Protein AF-A0A962JH20-F1 (afdb_monomer_lite)

pLDDT: mean 91.36, std 6.78, range [56.53, 97.88]

Structure (mmCIF, N/CA/C/O backbone):
data_AF-A0A962JH20-F1
#
_entry.id   AF-A0A962JH20-F1
#
loop_
_atom_site.group_PDB
_atom_site.id
_atom_site.type_symbol
_atom_site.label_atom_id
_atom_site.label_alt_id
_atom_site.label_comp_id
_atom_site.label_asym_id
_atom_site.label_entity_id
_atom_site.label_seq_id
_atom_site.pdbx_PDB_ins_code
_atom_site.Cartn_x
_atom_site.Cartn_y
_atom_site.Cartn_z
_atom_site.occupancy
_atom_site.B_iso_or_equiv
_atom_site.auth_seq_id
_atom_site.auth_comp_id
_atom_site.auth_asym_id
_atom_site.auth_atom_id
_atom_site.pdbx_PDB_model_num
ATOM 1 N N . MET A 1 1 ? 8.002 5.906 -30.364 1.00 56.53 1 MET A N 1
ATOM 2 C CA . MET A 1 1 ? 6.717 5.422 -29.800 1.00 56.53 1 MET A CA 1
ATOM 3 C C . MET A 1 1 ? 6.779 5.133 -28.296 1.00 56.53 1 MET A C 1
ATOM 5 O O . MET A 1 1 ? 5.881 5.582 -27.598 1.00 56.53 1 MET A O 1
ATOM 9 N N . ALA A 1 2 ? 7.837 4.500 -27.762 1.00 72.44 2 ALA A N 1
ATOM 10 C CA . ALA A 1 2 ? 7.956 4.206 -26.320 1.00 72.44 2 ALA A CA 1
ATOM 11 C C . ALA A 1 2 ? 7.844 5.439 -25.388 1.00 72.44 2 ALA A C 1
ATOM 13 O O . ALA A 1 2 ? 7.224 5.358 -24.330 1.00 72.44 2 ALA A O 1
ATOM 14 N N . ASN A 1 3 ? 8.374 6.599 -25.794 1.00 85.94 3 ASN A N 1
ATOM 15 C CA . ASN A 1 3 ? 8.317 7.821 -24.978 1.00 85.94 3 ASN A CA 1
ATOM 16 C C . ASN A 1 3 ? 6.907 8.419 -24.882 1.00 85.94 3 ASN A C 1
ATOM 18 O O . ASN A 1 3 ? 6.528 8.896 -23.819 1.00 85.94 3 ASN A O 1
ATOM 22 N N . LEU A 1 4 ? 6.111 8.348 -25.956 1.00 89.88 4 LEU A N 1
ATOM 23 C CA . LEU A 1 4 ? 4.739 8.863 -25.951 1.00 89.88 4 LEU A CA 1
ATOM 24 C C . LEU A 1 4 ? 3.848 8.036 -25.019 1.00 89.88 4 LEU A C 1
ATOM 26 O O . LEU A 1 4 ? 3.120 8.602 -24.213 1.00 89.88 4 LEU A O 1
ATOM 30 N N . ILE A 1 5 ? 3.967 6.705 -25.070 1.00 89.94 5 ILE A N 1
ATOM 31 C CA . ILE A 1 5 ? 3.234 5.801 -24.171 1.00 89.94 5 ILE A CA 1
ATOM 32 C C . ILE A 1 5 ? 3.594 6.096 -22.710 1.00 89.94 5 ILE A C 1
ATOM 34 O O . ILE A 1 5 ? 2.706 6.219 -21.875 1.00 89.94 5 ILE A O 1
ATOM 38 N N . ARG A 1 6 ? 4.883 6.284 -22.394 1.00 90.31 6 ARG A N 1
ATOM 39 C CA . ARG A 1 6 ? 5.321 6.642 -21.033 1.00 90.31 6 ARG A CA 1
ATOM 40 C C . ARG A 1 6 ? 4.766 7.988 -20.571 1.00 90.31 6 ARG A C 1
ATOM 42 O O . ARG A 1 6 ? 4.311 8.087 -19.438 1.00 90.31 6 ARG A O 1
ATOM 49 N N . LEU A 1 7 ? 4.768 9.005 -21.433 1.00 93.81 7 LEU A N 1
ATOM 50 C CA . LEU A 1 7 ? 4.190 10.313 -21.109 1.00 93.81 7 LEU A CA 1
ATOM 51 C C . LEU A 1 7 ? 2.681 10.221 -20.860 1.00 93.81 7 LEU A C 1
ATOM 53 O O . LEU A 1 7 ? 2.195 10.798 -19.892 1.00 93.81 7 LEU A O 1
ATOM 57 N N . LEU A 1 8 ? 1.958 9.446 -21.673 1.00 94.75 8 LEU A N 1
ATOM 58 C CA . LEU A 1 8 ? 0.534 9.181 -21.463 1.00 94.75 8 LEU A CA 1
ATOM 59 C C . LEU A 1 8 ? 0.287 8.454 -20.136 1.00 94.75 8 LEU A C 1
ATOM 61 O O . LEU A 1 8 ? -0.583 8.862 -19.374 1.00 94.75 8 LEU A O 1
ATOM 65 N N . LEU A 1 9 ? 1.079 7.427 -19.814 1.00 94.38 9 LEU A N 1
ATOM 66 C CA . LEU A 1 9 ? 0.983 6.709 -18.539 1.00 94.38 9 LEU A CA 1
ATOM 67 C C . LEU A 1 9 ? 1.245 7.622 -17.336 1.00 94.38 9 LEU A C 1
ATOM 69 O O . LEU A 1 9 ? 0.545 7.514 -16.332 1.00 94.38 9 LEU A O 1
ATOM 73 N N . ILE A 1 10 ? 2.224 8.524 -17.432 1.00 96.50 10 ILE A N 1
ATOM 74 C CA . ILE A 1 10 ? 2.502 9.527 -16.396 1.00 96.50 10 ILE A CA 1
ATOM 75 C C . ILE A 1 10 ? 1.318 10.490 -16.265 1.00 96.50 10 ILE A C 1
ATOM 77 O O . ILE A 1 10 ? 0.853 10.731 -15.153 1.00 96.50 10 ILE A O 1
ATOM 81 N N . ALA A 1 11 ? 0.796 11.007 -17.380 1.00 96.81 11 ALA A N 1
ATOM 82 C CA . ALA A 1 11 ? -0.347 11.917 -17.374 1.00 96.81 11 ALA A CA 1
ATOM 83 C C . ALA A 1 11 ? -1.594 11.268 -16.751 1.00 96.81 11 ALA A C 1
ATOM 85 O O . ALA A 1 11 ? -2.257 11.889 -15.924 1.00 96.81 11 ALA A O 1
ATOM 86 N N . ILE A 1 12 ? -1.870 10.000 -17.077 1.00 96.38 12 ILE A N 1
ATOM 87 C CA . ILE A 1 12 ? -2.960 9.222 -16.470 1.00 96.38 12 ILE A CA 1
ATOM 88 C C . ILE A 1 12 ? -2.751 9.089 -14.959 1.00 96.38 12 ILE A C 1
ATOM 90 O O . ILE A 1 12 ? -3.673 9.365 -14.192 1.00 96.38 12 ILE A O 1
ATOM 94 N N . ALA A 1 13 ? -1.546 8.712 -14.517 1.00 97.38 13 ALA A N 1
ATOM 95 C CA . ALA A 1 13 ? -1.241 8.572 -13.096 1.00 97.38 13 ALA A CA 1
ATOM 96 C C . ALA A 1 13 ? -1.479 9.889 -12.337 1.00 97.38 13 ALA A C 1
ATOM 98 O O . ALA A 1 13 ? -2.165 9.898 -11.318 1.00 97.38 13 ALA A O 1
ATOM 99 N N . TRP A 1 14 ? -1.001 11.018 -12.862 1.00 97.88 14 TRP A N 1
ATOM 100 C CA . TRP A 1 14 ? -1.229 12.327 -12.243 1.00 97.88 14 TRP A CA 1
ATOM 101 C C . TRP A 1 14 ? -2.687 12.793 -12.313 1.00 97.88 14 TRP A C 1
ATOM 103 O O . TRP A 1 14 ? -3.158 13.428 -11.371 1.00 97.88 14 TRP A O 1
ATOM 113 N N . GLY A 1 15 ? -3.432 12.418 -13.355 1.00 97.06 15 GLY A N 1
ATOM 114 C CA . GLY A 1 15 ? -4.883 12.598 -13.403 1.00 97.06 15 GLY A CA 1
ATOM 115 C C . GLY A 1 15 ? -5.584 11.868 -12.255 1.00 97.06 15 GLY A C 1
ATOM 116 O O . GLY A 1 15 ? -6.396 12.461 -11.548 1.00 97.06 15 GLY A O 1
ATOM 117 N N . ILE A 1 16 ? -5.210 10.612 -11.987 1.00 97.25 16 ILE A N 1
ATOM 118 C CA . ILE A 1 16 ? -5.714 9.854 -10.829 1.00 97.25 16 ILE A CA 1
ATOM 119 C C . ILE A 1 16 ? -5.367 10.575 -9.521 1.00 97.25 16 ILE A C 1
ATOM 121 O O . ILE A 1 16 ? -6.245 10.772 -8.679 1.00 97.25 16 ILE A O 1
ATOM 125 N N . VAL A 1 17 ? -4.114 11.009 -9.349 1.00 97.50 17 VAL A N 1
ATOM 126 C CA . VAL A 1 17 ? -3.687 11.758 -8.155 1.00 97.50 17 VAL A CA 1
ATOM 127 C C . VAL A 1 17 ? -4.565 12.991 -7.948 1.00 97.50 17 VAL A C 1
ATOM 129 O O . VAL A 1 17 ? -5.111 13.178 -6.862 1.00 97.50 17 VAL A O 1
ATOM 132 N N . TRP A 1 18 ? -4.758 13.797 -8.992 1.00 96.94 18 TRP A N 1
ATOM 133 C CA . TRP A 1 18 ? -5.559 15.017 -8.937 1.00 96.94 18 TRP A CA 1
ATOM 134 C C . TRP A 1 18 ? -7.013 14.758 -8.521 1.00 96.94 18 TRP A C 1
ATOM 136 O O . TRP A 1 18 ? -7.556 15.444 -7.652 1.00 96.94 18 TRP A O 1
ATOM 146 N N . LEU A 1 19 ? -7.640 13.731 -9.098 1.00 96.38 19 LEU A N 1
ATOM 147 C CA . LEU A 1 19 ? -9.044 13.408 -8.842 1.00 96.38 19 LEU A CA 1
ATOM 148 C C . LEU A 1 19 ? -9.264 12.866 -7.420 1.00 96.38 19 LEU A C 1
ATOM 150 O O . LEU A 1 19 ? -10.222 13.265 -6.743 1.00 96.38 19 LEU A O 1
ATOM 154 N N . TYR A 1 20 ? -8.372 11.984 -6.956 1.00 97.62 20 TYR A N 1
ATOM 155 C CA . TYR A 1 20 ? -8.585 11.170 -5.757 1.00 97.62 20 TYR A CA 1
ATOM 156 C C . TYR A 1 20 ? -7.834 11.643 -4.507 1.00 97.62 20 TYR A C 1
ATOM 158 O O . TYR A 1 20 ? -8.327 11.407 -3.401 1.00 97.62 20 TYR A O 1
ATOM 166 N N . ALA A 1 21 ? -6.698 12.341 -4.620 1.00 96.75 21 ALA A N 1
ATOM 167 C CA . ALA A 1 21 ? -5.933 12.779 -3.445 1.00 96.75 21 ALA A CA 1
ATOM 168 C C . ALA A 1 21 ? -6.747 13.670 -2.485 1.00 96.75 21 ALA A C 1
ATOM 170 O O . ALA A 1 21 ? -6.712 13.415 -1.278 1.00 96.75 21 ALA A O 1
ATOM 171 N N . PRO A 1 22 ? -7.560 14.645 -2.952 1.00 96.00 22 PRO A N 1
ATOM 172 C CA . PRO A 1 22 ? -8.381 15.443 -2.041 1.00 96.00 22 PRO A CA 1
ATOM 173 C C . PRO A 1 22 ? -9.489 14.614 -1.366 1.00 96.00 22 PRO A C 1
ATOM 175 O O . PRO A 1 22 ? -9.870 14.883 -0.225 1.00 96.00 22 PRO A O 1
ATOM 178 N N . LEU A 1 23 ? -10.013 13.591 -2.052 1.00 95.19 23 LEU A N 1
ATOM 179 C CA . LEU A 1 23 ? -11.014 12.679 -1.487 1.00 95.19 23 LEU A CA 1
ATOM 180 C C . LEU A 1 23 ? -10.409 11.807 -0.386 1.00 95.19 23 LEU A C 1
ATOM 182 O O . LEU A 1 23 ? -11.013 11.641 0.672 1.00 95.19 23 LEU A O 1
ATOM 186 N N . LEU A 1 24 ? -9.199 11.292 -0.609 1.00 94.62 24 LEU A N 1
ATOM 187 C CA . LEU A 1 24 ? -8.451 10.567 0.412 1.00 94.62 24 LEU A CA 1
ATOM 188 C C . LEU A 1 24 ? -8.172 11.471 1.620 1.00 94.62 24 LEU A C 1
ATOM 190 O O . LEU A 1 24 ? -8.492 11.094 2.745 1.00 94.62 24 LEU A O 1
ATOM 194 N N . LEU A 1 25 ? -7.654 12.682 1.394 1.00 93.12 25 LEU A N 1
ATOM 195 C CA . LEU A 1 25 ? -7.332 13.627 2.465 1.00 93.12 25 LEU A CA 1
ATOM 196 C C . LEU A 1 25 ? -8.557 13.951 3.327 1.00 93.12 25 LEU A C 1
ATOM 198 O O . LEU A 1 25 ? -8.511 13.827 4.548 1.00 93.12 25 LEU A O 1
ATOM 202 N N . THR A 1 26 ? -9.678 14.315 2.700 1.00 91.38 26 THR A N 1
ATOM 203 C CA . THR A 1 26 ? -10.923 14.603 3.431 1.00 91.38 26 THR A CA 1
ATOM 204 C C . THR A 1 26 ? -11.426 13.400 4.224 1.00 91.38 26 THR A C 1
ATOM 206 O O . THR A 1 26 ? -11.991 13.581 5.301 1.00 91.38 26 THR A O 1
ATOM 209 N N . ARG A 1 27 ? -11.206 12.175 3.737 1.00 90.06 27 ARG A N 1
ATOM 210 C CA . ARG A 1 27 ? -11.581 10.953 4.451 1.00 9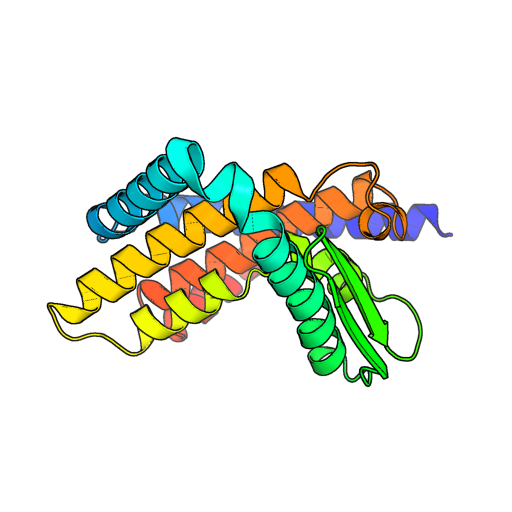0.06 27 ARG A CA 1
ATOM 211 C C . ARG A 1 27 ? -10.701 10.702 5.666 1.00 90.06 27 ARG A C 1
ATOM 213 O O . ARG A 1 27 ? -11.247 10.465 6.738 1.00 90.06 27 ARG A O 1
ATOM 220 N N . VAL A 1 28 ? -9.383 10.825 5.521 1.00 87.56 28 VAL A N 1
ATOM 221 C CA . VAL A 1 28 ? -8.432 10.707 6.639 1.00 87.56 28 VAL A CA 1
ATOM 222 C C . VAL A 1 28 ? -8.764 11.727 7.729 1.00 87.56 28 VAL A C 1
ATOM 224 O O . VAL A 1 28 ? -8.894 11.360 8.891 1.00 87.56 28 VAL A O 1
ATOM 227 N N . MET A 1 29 ? -9.017 12.983 7.350 1.00 85.50 29 MET A N 1
ATOM 228 C CA . MET A 1 29 ? -9.350 14.058 8.296 1.00 85.50 29 MET A CA 1
ATOM 229 C C . MET A 1 29 ? -10.700 13.867 9.008 1.00 85.50 29 MET A C 1
ATOM 231 O O . MET A 1 29 ? -10.923 14.445 10.066 1.00 85.50 29 MET A O 1
ATOM 235 N N . ARG A 1 30 ? -11.617 13.075 8.436 1.00 84.81 30 ARG A N 1
ATOM 236 C CA . ARG A 1 30 ? -12.956 12.810 8.995 1.00 84.81 30 ARG A CA 1
ATOM 237 C C . ARG A 1 30 ? -13.073 11.456 9.696 1.00 84.81 30 ARG A C 1
ATOM 239 O O . ARG A 1 30 ? -14.155 11.129 10.182 1.00 84.81 30 ARG A O 1
ATOM 246 N N . MET A 1 31 ? -12.013 10.649 9.742 1.00 77.12 31 MET A N 1
ATOM 247 C CA . MET A 1 31 ? -12.058 9.363 10.434 1.00 77.12 31 MET A CA 1
ATOM 248 C C . MET A 1 31 ? -12.254 9.582 11.940 1.00 77.12 31 MET A C 1
ATOM 250 O O . MET A 1 31 ? -11.406 10.142 12.620 1.00 77.12 31 MET A O 1
ATOM 254 N N . GLN A 1 32 ? -13.369 9.101 12.491 1.00 68.31 32 GLN A N 1
ATOM 255 C CA . GLN A 1 32 ? -13.663 9.224 13.928 1.00 68.31 32 GLN A CA 1
ATOM 256 C C . GLN A 1 32 ? -12.881 8.215 14.791 1.00 68.31 32 GLN A C 1
ATOM 258 O O . GLN A 1 32 ? -12.762 8.383 16.000 1.00 68.31 32 GLN A O 1
ATOM 263 N N . HIS A 1 33 ? -12.315 7.174 14.175 1.00 67.62 33 HIS A N 1
ATOM 264 C CA . HIS A 1 33 ? -11.587 6.091 14.850 1.00 67.62 33 HIS A CA 1
ATOM 265 C C . HIS A 1 33 ? -10.061 6.281 14.873 1.00 67.62 33 HIS A C 1
ATOM 267 O O . HIS A 1 33 ? -9.314 5.333 15.116 1.00 67.62 33 HIS A O 1
ATOM 273 N N . VAL A 1 34 ? -9.594 7.517 14.666 1.00 71.31 34 VAL A N 1
ATOM 274 C CA . VAL A 1 34 ? -8.172 7.891 14.681 1.00 71.31 34 VAL A CA 1
ATOM 275 C C . VAL A 1 34 ? -7.404 7.456 15.940 1.00 71.31 34 VAL A C 1
ATOM 277 O O . VAL A 1 34 ? -6.254 7.059 15.758 1.00 71.31 34 VAL A O 1
ATOM 280 N N . PRO A 1 35 ? -7.943 7.445 17.184 1.00 84.81 35 PRO A N 1
ATOM 281 C CA . PRO A 1 35 ? -7.093 7.155 18.340 1.00 84.81 35 PRO A CA 1
ATOM 282 C C . PRO A 1 35 ? -6.524 5.729 18.334 1.00 84.81 35 PRO A C 1
ATOM 284 O O . PRO A 1 35 ? -5.323 5.569 18.518 1.00 84.81 35 PRO A O 1
ATOM 287 N N . TYR A 1 36 ? -7.323 4.689 18.064 1.00 91.88 36 TYR A N 1
ATOM 288 C CA . TYR A 1 36 ? -6.825 3.302 18.087 1.00 91.88 36 TYR A CA 1
ATOM 289 C C . TYR A 1 36 ? -5.900 2.989 16.909 1.00 91.88 36 TYR A C 1
ATOM 291 O O . TYR A 1 36 ? -4.873 2.337 17.093 1.00 91.88 36 TYR A O 1
ATOM 299 N N . VAL A 1 37 ? -6.220 3.505 15.717 1.00 92.94 37 VAL A N 1
ATOM 300 C CA . VAL A 1 37 ? -5.343 3.404 14.540 1.00 92.94 37 VAL A CA 1
ATOM 301 C C . VAL A 1 37 ? -4.014 4.122 14.809 1.00 92.94 37 VAL A C 1
ATOM 303 O O . VAL A 1 37 ? -2.947 3.576 14.544 1.00 92.94 37 VAL A O 1
ATOM 306 N N . GLY A 1 38 ? -4.058 5.317 15.403 1.00 93.50 38 GLY A N 1
ATOM 307 C CA . GLY A 1 38 ? -2.868 6.074 15.790 1.00 93.50 38 GLY A CA 1
ATOM 308 C C . GLY A 1 38 ? -2.015 5.351 16.834 1.00 93.50 38 GLY A C 1
ATOM 309 O O . GLY A 1 38 ? -0.799 5.275 16.678 1.00 93.50 38 GLY A O 1
ATOM 310 N N . LEU A 1 39 ? -2.638 4.756 17.857 1.00 95.69 39 LEU A N 1
ATOM 311 C CA . LEU A 1 39 ? -1.941 3.954 18.869 1.00 95.69 39 LEU A CA 1
ATOM 312 C C . LEU A 1 39 ? -1.260 2.724 18.261 1.00 95.69 39 LEU A C 1
ATOM 314 O O . LEU A 1 39 ? -0.121 2.429 18.613 1.00 95.69 39 LEU A O 1
ATOM 318 N N . GLY A 1 40 ? -1.919 2.033 17.327 1.00 97.06 40 GLY A N 1
ATOM 319 C CA . GLY A 1 40 ? -1.325 0.906 16.607 1.00 97.06 40 GLY A CA 1
ATOM 320 C C . GLY A 1 40 ? -0.126 1.319 15.759 1.00 97.06 40 GLY A C 1
ATOM 321 O O . GLY A 1 40 ? 0.924 0.677 15.804 1.00 97.06 40 GLY A O 1
ATOM 322 N N . ALA A 1 41 ? -0.253 2.433 15.034 1.00 96.25 41 ALA A N 1
ATOM 323 C CA . ALA A 1 41 ? 0.838 2.983 14.237 1.00 96.25 41 ALA A CA 1
ATOM 324 C C . ALA A 1 41 ? 2.041 3.377 15.111 1.00 96.25 41 ALA A C 1
ATOM 326 O O . ALA A 1 41 ? 3.180 3.040 14.784 1.00 96.25 41 ALA A O 1
ATOM 327 N N . LEU A 1 42 ? 1.789 4.029 16.251 1.00 96.56 42 LEU A N 1
ATOM 328 C CA . LEU A 1 42 ? 2.821 4.390 17.222 1.00 96.56 42 LEU A CA 1
ATOM 329 C C . LEU A 1 42 ? 3.497 3.149 17.818 1.00 96.56 42 LEU A C 1
ATOM 331 O O . LEU A 1 42 ? 4.723 3.096 17.876 1.00 96.56 42 LEU A O 1
ATOM 335 N N . ALA A 1 43 ? 2.720 2.139 18.217 1.00 97.00 43 ALA A N 1
ATOM 336 C CA . ALA A 1 43 ? 3.251 0.892 18.761 1.00 97.00 43 ALA A CA 1
ATOM 337 C C . ALA A 1 43 ? 4.181 0.190 17.761 1.00 97.00 43 ALA A C 1
ATOM 339 O O . ALA A 1 43 ? 5.275 -0.236 18.135 1.00 97.00 43 ALA A O 1
ATOM 340 N N . TYR A 1 44 ? 3.792 0.129 16.482 1.00 96.62 44 TYR A N 1
ATOM 341 C CA . TYR A 1 44 ? 4.655 -0.416 15.437 1.00 96.62 44 TYR A CA 1
ATOM 342 C C . TYR A 1 44 ? 5.917 0.427 15.234 1.00 96.62 44 TYR A C 1
ATOM 344 O O . TYR A 1 44 ? 7.005 -0.134 15.161 1.00 96.62 44 TYR A O 1
ATOM 352 N N . ALA A 1 45 ? 5.806 1.758 15.187 1.00 95.25 45 ALA A N 1
ATOM 353 C CA . ALA A 1 45 ? 6.961 2.641 15.021 1.00 95.25 45 ALA A CA 1
ATOM 354 C C . ALA A 1 45 ? 7.987 2.474 16.157 1.00 95.25 45 ALA A C 1
ATOM 356 O O . ALA A 1 45 ? 9.187 2.376 15.897 1.00 95.25 45 ALA A O 1
ATOM 357 N N . VAL A 1 46 ? 7.516 2.369 17.405 1.00 96.12 46 VAL A N 1
ATOM 358 C CA . VAL A 1 46 ? 8.355 2.080 18.578 1.00 96.12 46 VAL A CA 1
ATOM 359 C C . VAL A 1 46 ? 8.996 0.697 18.446 1.00 96.12 46 VAL A C 1
ATOM 361 O O . VAL A 1 46 ? 10.219 0.579 18.513 1.00 96.12 46 VAL A O 1
ATOM 364 N N . ALA A 1 47 ? 8.206 -0.349 18.190 1.00 94.69 47 ALA A N 1
ATOM 365 C CA . ALA A 1 47 ? 8.728 -1.706 18.021 1.00 94.69 47 ALA A CA 1
ATOM 366 C C . ALA A 1 47 ? 9.759 -1.793 16.884 1.00 94.69 47 ALA A C 1
ATOM 368 O O . ALA A 1 47 ? 10.775 -2.476 17.010 1.00 94.69 47 ALA A O 1
ATOM 369 N N . TYR A 1 48 ? 9.538 -1.069 15.789 1.00 93.44 48 TYR A N 1
ATOM 370 C CA . TYR A 1 48 ? 10.455 -0.996 14.663 1.00 93.44 48 TYR A CA 1
ATOM 371 C C . TYR A 1 48 ? 11.764 -0.291 15.022 1.00 93.44 48 TYR A C 1
ATOM 373 O O . TYR A 1 48 ? 12.832 -0.834 14.735 1.00 93.44 48 TYR A O 1
ATOM 381 N N . ALA A 1 49 ? 11.698 0.852 15.709 1.00 92.00 49 ALA A N 1
ATOM 382 C CA . ALA A 1 49 ? 12.879 1.603 16.128 1.00 92.00 49 ALA A CA 1
ATOM 383 C C . ALA A 1 49 ? 13.798 0.797 17.061 1.00 92.00 49 ALA A C 1
ATOM 385 O O . ALA A 1 49 ? 15.019 0.855 16.911 1.00 92.00 49 ALA A O 1
ATOM 386 N N . PHE A 1 50 ? 13.224 0.029 17.991 1.00 92.94 50 PHE A N 1
ATOM 387 C CA . PHE A 1 50 ? 13.998 -0.698 19.002 1.00 92.94 50 PHE A CA 1
ATOM 388 C C . PHE A 1 50 ? 14.329 -2.147 18.627 1.00 92.94 50 PHE A C 1
ATOM 390 O O . PHE A 1 50 ? 15.344 -2.667 19.089 1.00 92.94 50 PHE A O 1
ATOM 397 N N . TRP A 1 51 ? 13.514 -2.808 17.797 1.00 89.75 51 TRP A N 1
ATOM 398 C CA . TRP A 1 51 ? 13.645 -4.248 17.552 1.00 89.75 51 TRP A CA 1
ATOM 399 C C . TRP A 1 51 ? 13.466 -4.649 16.082 1.00 89.75 51 TRP A C 1
ATOM 401 O O . TRP A 1 51 ? 14.383 -5.222 15.487 1.00 89.75 51 TRP A O 1
ATOM 411 N N . LEU A 1 52 ? 12.325 -4.339 15.455 1.00 89.31 52 LEU A N 1
ATOM 412 C CA . LEU A 1 52 ? 11.960 -4.954 14.167 1.00 89.31 52 LEU A CA 1
ATOM 413 C C . LEU A 1 52 ? 12.848 -4.518 12.999 1.00 89.31 52 LEU A C 1
ATOM 415 O O . LEU A 1 52 ? 12.975 -5.278 12.039 1.00 89.31 52 LEU A O 1
ATOM 419 N N . ARG A 1 53 ? 13.525 -3.366 13.074 1.00 83.88 53 ARG A N 1
ATOM 420 C CA . ARG A 1 53 ? 14.455 -2.922 12.022 1.00 83.88 53 ARG A CA 1
ATOM 421 C C . ARG A 1 53 ? 15.540 -3.956 11.690 1.00 83.88 53 ARG A C 1
ATOM 423 O O . ARG A 1 53 ? 15.995 -4.014 10.555 1.00 83.88 53 ARG A O 1
ATOM 430 N N . LYS A 1 54 ? 15.944 -4.792 12.655 1.00 81.81 54 LYS A N 1
ATOM 431 C CA . LYS A 1 54 ? 16.955 -5.848 12.450 1.00 81.81 54 LYS A CA 1
ATOM 432 C C . LYS A 1 54 ? 16.370 -7.216 12.080 1.00 81.81 54 LYS A C 1
ATOM 434 O O . LYS A 1 54 ? 17.121 -8.088 11.662 1.00 81.81 54 LYS A O 1
ATOM 439 N N . HIS A 1 55 ? 15.061 -7.417 12.239 1.00 82.69 55 HIS A N 1
ATOM 440 C CA . HIS A 1 55 ? 14.426 -8.743 12.153 1.00 82.69 55 HIS A CA 1
ATOM 441 C C . HIS A 1 55 ? 13.285 -8.838 11.130 1.00 82.69 55 HIS A C 1
ATOM 443 O O . HIS A 1 55 ? 12.739 -9.917 10.921 1.00 82.69 55 HIS A O 1
ATOM 449 N N . SER A 1 56 ? 12.906 -7.732 10.487 1.00 85.06 56 SER A N 1
ATOM 450 C CA . SER A 1 56 ? 11.753 -7.688 9.576 1.00 85.06 56 SER A CA 1
ATOM 451 C C . SER A 1 56 ? 12.082 -7.993 8.113 1.00 85.06 56 SER A C 1
ATOM 453 O O . SER A 1 56 ? 11.150 -8.177 7.338 1.00 85.06 56 SER A O 1
ATOM 455 N N . GLN A 1 57 ? 13.362 -8.119 7.740 1.00 85.62 57 GLN A N 1
ATOM 456 C CA . GLN A 1 57 ? 13.788 -8.288 6.341 1.00 85.62 57 GLN A CA 1
ATOM 457 C C . GLN A 1 57 ? 13.079 -9.448 5.635 1.00 85.62 57 GLN A C 1
ATOM 459 O O . GLN A 1 57 ? 12.490 -9.248 4.582 1.00 85.62 57 GLN A O 1
ATOM 464 N N . PHE A 1 58 ? 13.058 -10.638 6.244 1.00 88.62 58 PHE A N 1
ATOM 465 C CA . PHE A 1 58 ? 12.366 -11.795 5.668 1.00 88.62 58 PHE A CA 1
ATOM 466 C C . PHE A 1 58 ? 10.875 -11.526 5.420 1.00 88.62 58 PHE A C 1
ATOM 468 O O . PHE A 1 58 ? 10.353 -11.872 4.366 1.00 88.62 58 PHE A O 1
ATOM 475 N N . TRP A 1 59 ? 10.191 -10.903 6.383 1.00 89.81 59 TRP A N 1
ATOM 476 C CA . TRP A 1 59 ? 8.756 -10.633 6.291 1.00 89.81 59 TRP A CA 1
ATOM 477 C C . TRP A 1 59 ? 8.433 -9.578 5.236 1.00 89.81 59 TRP A C 1
ATOM 479 O O . TRP A 1 59 ? 7.442 -9.726 4.528 1.00 89.81 59 TRP A O 1
ATOM 489 N N . GLN A 1 60 ? 9.284 -8.559 5.104 1.00 90.31 60 GLN A N 1
ATOM 490 C CA . GLN A 1 60 ? 9.171 -7.553 4.049 1.00 90.31 60 GLN A CA 1
ATOM 491 C C . GLN A 1 60 ? 9.356 -8.187 2.669 1.00 90.31 60 GLN A C 1
ATOM 493 O O . GLN A 1 60 ? 8.502 -8.018 1.804 1.00 90.31 60 GLN A O 1
ATOM 498 N N . THR A 1 61 ? 10.400 -9.002 2.483 1.00 91.69 61 THR A N 1
ATOM 499 C CA . THR A 1 61 ? 10.620 -9.733 1.227 1.00 91.69 61 THR A CA 1
ATOM 500 C C . THR A 1 61 ? 9.471 -10.692 0.922 1.00 91.69 61 THR A C 1
ATOM 502 O O . THR A 1 61 ? 9.028 -10.775 -0.217 1.00 91.69 61 THR A O 1
ATOM 505 N N . LEU A 1 62 ? 8.940 -11.394 1.926 1.00 93.00 62 LEU A N 1
ATOM 506 C CA . LEU A 1 62 ? 7.793 -12.277 1.735 1.00 93.00 62 LEU A CA 1
ATOM 507 C C . LEU A 1 62 ? 6.553 -11.504 1.276 1.00 93.00 62 LEU A C 1
ATOM 509 O O . LEU A 1 62 ? 5.927 -11.895 0.299 1.00 93.00 62 LEU A O 1
ATOM 513 N N . ASP A 1 63 ? 6.201 -10.415 1.958 1.00 94.25 63 ASP A N 1
ATOM 514 C CA . ASP A 1 63 ? 5.074 -9.556 1.577 1.00 94.25 63 ASP A CA 1
ATOM 515 C C . ASP A 1 63 ? 5.265 -8.966 0.170 1.00 94.25 63 ASP A C 1
ATOM 517 O O . ASP A 1 63 ? 4.320 -8.930 -0.617 1.00 94.25 63 ASP A O 1
ATOM 521 N N . HIS A 1 64 ? 6.499 -8.595 -0.178 1.00 94.19 64 HIS A N 1
ATOM 522 C CA . HIS A 1 64 ? 6.868 -8.107 -1.502 1.00 94.19 64 HIS A CA 1
ATOM 523 C C . HIS A 1 64 ? 6.601 -9.152 -2.596 1.00 94.19 64 HIS A C 1
ATOM 525 O O . HIS A 1 64 ? 5.852 -8.901 -3.541 1.00 94.19 64 HIS A O 1
ATOM 531 N N . GLU A 1 65 ? 7.147 -10.358 -2.447 1.00 94.31 65 GLU A N 1
ATOM 532 C CA . GLU A 1 65 ? 6.952 -11.438 -3.418 1.00 94.31 65 GLU A CA 1
ATOM 533 C C . GLU A 1 65 ? 5.494 -11.924 -3.464 1.00 94.31 65 GLU A C 1
ATOM 535 O O . GLU A 1 65 ? 4.958 -12.228 -4.532 1.00 94.31 65 GLU A O 1
ATOM 540 N N . LEU A 1 66 ? 4.792 -11.942 -2.327 1.00 94.62 66 LEU A N 1
ATOM 541 C CA . LEU A 1 66 ? 3.370 -12.280 -2.294 1.00 94.62 66 LEU A CA 1
ATOM 542 C C . LEU A 1 66 ? 2.507 -11.247 -3.029 1.00 94.62 66 LEU A C 1
ATOM 544 O O . LEU A 1 66 ? 1.503 -11.627 -3.637 1.00 94.62 66 LEU A O 1
ATOM 548 N N . ALA A 1 67 ? 2.881 -9.965 -3.017 1.00 94.81 67 ALA A N 1
ATOM 549 C CA . ALA A 1 67 ? 2.188 -8.948 -3.800 1.00 94.81 67 ALA A CA 1
ATOM 550 C C . ALA A 1 67 ? 2.331 -9.215 -5.309 1.00 94.81 67 ALA A C 1
ATOM 552 O O . ALA A 1 67 ? 1.322 -9.203 -6.020 1.00 94.81 67 ALA A O 1
ATOM 553 N N . HIS A 1 68 ? 3.539 -9.545 -5.786 1.00 93.69 68 HIS A N 1
ATOM 554 C CA . HIS A 1 68 ? 3.764 -9.980 -7.174 1.00 93.69 68 HIS A CA 1
ATOM 555 C C . HIS A 1 68 ? 2.918 -11.204 -7.527 1.00 93.69 68 HIS A C 1
ATOM 557 O O . HIS A 1 68 ? 2.216 -11.211 -8.540 1.00 93.69 68 HIS A O 1
ATOM 563 N N . ALA A 1 69 ? 2.942 -12.225 -6.670 1.00 93.62 69 ALA A N 1
ATOM 564 C CA . ALA A 1 69 ? 2.189 -13.459 -6.858 1.00 93.62 69 ALA A CA 1
ATOM 565 C C . ALA A 1 69 ? 0.679 -13.209 -6.959 1.00 93.62 69 ALA A C 1
ATOM 567 O O . ALA A 1 69 ? 0.032 -13.660 -7.907 1.00 93.62 69 ALA A O 1
ATOM 568 N N . LEU A 1 70 ? 0.112 -12.445 -6.022 1.00 94.00 70 LEU A N 1
ATOM 569 C CA . LEU A 1 70 ? -1.313 -12.133 -6.023 1.00 94.00 70 LEU A CA 1
ATOM 570 C C . LEU A 1 70 ? -1.714 -11.399 -7.304 1.00 94.00 70 LEU A C 1
ATOM 572 O O . LEU A 1 70 ? -2.677 -11.787 -7.963 1.00 94.00 70 LEU A O 1
ATOM 576 N N . TRP A 1 71 ? -0.967 -10.362 -7.686 1.00 93.62 71 TRP A N 1
ATOM 577 C CA . TRP A 1 71 ? -1.274 -9.589 -8.888 1.00 93.62 71 TRP A CA 1
ATOM 578 C C . TRP A 1 71 ? -1.039 -10.373 -10.179 1.00 93.62 71 TRP A C 1
ATOM 580 O O . TRP A 1 71 ? -1.734 -10.127 -11.167 1.00 93.62 71 TRP A O 1
ATOM 590 N N . SER A 1 72 ? -0.133 -11.352 -10.170 1.00 92.81 72 SER A N 1
ATOM 591 C CA . SER A 1 72 ? 0.013 -12.325 -11.253 1.00 92.81 72 SER A CA 1
ATOM 592 C C . SER A 1 72 ? -1.250 -13.169 -11.412 1.00 92.81 72 SER A C 1
ATOM 594 O O . SER A 1 72 ? -1.816 -13.216 -12.504 1.00 92.81 72 SER A O 1
ATOM 596 N N . VAL A 1 73 ? -1.755 -13.754 -10.321 1.00 92.50 73 VAL A N 1
ATOM 597 C CA . VAL A 1 73 ? -2.996 -14.551 -10.326 1.00 92.50 73 VAL A CA 1
ATOM 598 C C . VAL A 1 73 ? -4.192 -13.709 -10.769 1.00 92.50 73 VAL A C 1
ATOM 600 O O . VAL A 1 73 ? -4.950 -14.139 -11.636 1.00 92.50 73 VAL A O 1
ATOM 603 N N . LEU A 1 74 ? -4.334 -12.486 -10.246 1.00 91.81 74 LEU A N 1
ATOM 604 C CA . LEU A 1 74 ? -5.401 -11.555 -10.643 1.00 91.81 74 LEU A CA 1
ATOM 605 C C . LEU A 1 74 ? -5.298 -11.117 -12.112 1.00 91.81 74 LEU A C 1
ATOM 607 O O . LEU A 1 74 ? -6.305 -10.777 -12.725 1.00 91.81 74 LEU A O 1
ATOM 611 N N . SER A 1 75 ? -4.092 -11.143 -12.683 1.00 91.50 75 SER A N 1
ATOM 612 C CA . SER A 1 75 ? -3.849 -10.883 -14.106 1.00 91.50 75 SER A CA 1
ATOM 613 C C . SER A 1 75 ? -3.949 -12.145 -14.970 1.00 91.50 75 SER A C 1
ATOM 615 O O . SER A 1 75 ? -3.559 -12.099 -16.136 1.00 91.50 75 SER A O 1
ATOM 617 N N . PHE A 1 76 ? -4.427 -13.264 -14.413 1.00 91.50 76 PHE A N 1
ATOM 618 C CA . PHE A 1 76 ? -4.513 -14.570 -15.075 1.00 91.50 76 PHE A CA 1
ATOM 619 C C . PHE A 1 76 ? -3.168 -15.074 -15.616 1.00 91.50 76 PHE A C 1
ATOM 621 O O . PHE A 1 76 ? -3.109 -15.742 -16.646 1.00 91.50 76 PHE A O 1
ATOM 628 N N . LYS A 1 77 ? -2.076 -14.758 -14.911 1.00 88.56 77 LYS A N 1
ATOM 629 C CA . LYS A 1 77 ? -0.725 -15.228 -15.224 1.00 88.56 77 LYS A CA 1
ATOM 630 C C . LYS A 1 77 ? -0.312 -16.309 -14.228 1.00 88.56 77 LYS A C 1
ATOM 632 O O . LYS A 1 77 ? -0.154 -15.998 -13.041 1.00 88.56 77 LYS A O 1
ATOM 637 N N . PRO A 1 78 ? -0.142 -17.565 -14.676 1.00 87.25 78 PRO A N 1
ATOM 638 C CA . PRO A 1 78 ? 0.273 -18.656 -13.807 1.00 87.25 78 PRO A CA 1
ATOM 639 C C . PRO A 1 78 ? 1.619 -18.355 -13.145 1.00 87.25 78 PRO A C 1
ATOM 641 O O . PRO A 1 78 ? 2.577 -17.964 -13.816 1.00 87.25 78 PRO A O 1
ATOM 644 N N . ILE A 1 79 ? 1.687 -18.559 -11.829 1.00 89.88 79 ILE A N 1
ATOM 645 C CA . ILE A 1 79 ? 2.941 -18.499 -11.074 1.00 89.88 79 ILE A CA 1
ATOM 646 C C . ILE A 1 79 ? 3.708 -19.794 -11.344 1.00 89.88 79 ILE A C 1
ATOM 648 O O . ILE A 1 79 ? 3.148 -20.885 -11.233 1.00 89.88 79 ILE A O 1
ATOM 652 N N . ARG A 1 80 ? 4.987 -19.673 -11.700 1.00 88.44 80 ARG A N 1
ATOM 653 C CA . ARG A 1 80 ? 5.885 -20.811 -11.932 1.00 88.44 80 ARG A CA 1
ATOM 654 C C . ARG A 1 80 ? 6.754 -21.103 -10.717 1.00 88.44 80 ARG A C 1
ATOM 656 O O . ARG A 1 80 ? 6.977 -22.265 -10.399 1.00 88.44 80 ARG A O 1
ATOM 663 N N . GLU A 1 81 ? 7.198 -20.062 -10.023 1.00 87.44 81 GLU A N 1
ATOM 664 C CA . GLU A 1 81 ? 8.073 -20.184 -8.863 1.00 87.44 81 GLU A CA 1
ATOM 665 C C . GLU A 1 81 ? 7.839 -19.017 -7.903 1.00 87.44 81 GLU A C 1
ATOM 667 O O . GLU A 1 81 ? 7.633 -17.883 -8.343 1.00 87.44 81 GLU A O 1
ATOM 672 N N . LEU A 1 82 ? 7.886 -19.298 -6.601 1.00 90.31 82 LEU A N 1
ATOM 673 C CA . LEU A 1 82 ? 7.919 -18.303 -5.534 1.00 90.31 82 LEU A CA 1
ATOM 674 C C . LEU A 1 82 ? 8.952 -18.761 -4.512 1.00 90.31 82 LEU A C 1
ATOM 676 O O . LEU A 1 82 ? 8.729 -19.739 -3.802 1.00 90.31 82 LEU A O 1
ATOM 680 N N . ASN A 1 83 ? 10.067 -18.039 -4.437 1.00 87.00 83 ASN A N 1
ATOM 681 C CA . ASN A 1 83 ? 11.131 -18.294 -3.473 1.00 87.00 83 ASN A CA 1
ATOM 682 C C . ASN A 1 83 ? 11.384 -17.049 -2.635 1.00 87.00 83 ASN A C 1
ATOM 684 O O . ASN A 1 83 ? 11.507 -15.946 -3.165 1.00 87.00 83 ASN A O 1
ATOM 688 N N . VAL A 1 84 ? 11.516 -17.241 -1.326 1.00 86.38 84 VAL A N 1
ATOM 689 C CA . VAL A 1 84 ? 11.859 -16.182 -0.379 1.00 86.38 84 VAL A CA 1
ATOM 690 C C . VAL A 1 84 ? 12.932 -16.711 0.557 1.00 86.38 84 VAL A C 1
ATOM 692 O O . VAL A 1 84 ? 12.759 -17.743 1.203 1.00 86.38 84 VAL A O 1
ATOM 695 N N . HIS A 1 85 ? 14.047 -15.998 0.640 1.00 82.75 85 HIS A N 1
ATOM 696 C CA . HIS A 1 85 ? 15.173 -16.349 1.490 1.00 82.75 85 HIS A CA 1
ATOM 697 C C . HIS A 1 85 ? 15.232 -15.442 2.720 1.00 82.75 85 HIS A C 1
ATOM 699 O O . HIS A 1 85 ? 14.984 -14.239 2.651 1.00 82.75 85 HIS A O 1
ATOM 705 N N . HIS A 1 86 ? 15.662 -16.005 3.852 1.00 72.75 86 HIS A N 1
ATOM 706 C CA . HIS A 1 86 ? 15.825 -15.272 5.116 1.00 72.75 86 HIS A CA 1
ATOM 707 C C . HIS A 1 86 ? 16.774 -14.068 5.037 1.00 72.75 86 HIS A C 1
ATOM 709 O O . HIS A 1 86 ? 16.673 -13.165 5.860 1.00 72.75 86 HIS A O 1
ATOM 715 N N . GLN A 1 87 ? 17.666 -14.036 4.044 1.00 72.06 87 GLN A N 1
ATOM 716 C CA . GLN A 1 87 ? 18.631 -12.954 3.827 1.00 72.06 87 GLN A CA 1
ATOM 717 C C . GLN A 1 87 ? 18.057 -11.760 3.040 1.00 72.06 87 GLN A C 1
ATOM 719 O O . GLN A 1 87 ? 18.814 -10.897 2.609 1.00 72.06 87 GLN A O 1
ATOM 724 N N . GLY A 1 88 ? 16.737 -11.704 2.835 1.00 68.19 88 GLY A N 1
ATOM 725 C CA . GLY A 1 88 ? 16.064 -10.568 2.199 1.00 68.19 88 GLY A CA 1
ATOM 726 C C . GLY A 1 88 ? 15.965 -10.645 0.672 1.00 68.19 88 GLY A C 1
ATOM 727 O O . GLY A 1 88 ? 15.443 -9.726 0.046 1.00 68.19 88 GLY A O 1
ATOM 728 N N . ASN A 1 89 ? 16.425 -11.747 0.072 1.00 76.94 89 ASN A N 1
ATOM 729 C CA . ASN A 1 89 ? 16.296 -12.001 -1.362 1.00 76.94 89 ASN A CA 1
ATOM 730 C C . ASN A 1 89 ? 15.034 -12.819 -1.639 1.00 76.94 89 ASN A C 1
ATOM 732 O O . ASN A 1 89 ? 14.798 -13.838 -0.989 1.00 76.94 89 ASN A O 1
ATOM 736 N N . GLY A 1 90 ? 14.252 -12.393 -2.622 1.00 82.00 90 GLY A N 1
ATOM 737 C CA . GLY A 1 90 ? 13.045 -13.069 -3.070 1.00 82.00 90 GLY A CA 1
ATOM 738 C C . GLY A 1 90 ? 12.960 -13.063 -4.587 1.00 82.00 90 GLY A C 1
ATOM 739 O O . GLY A 1 90 ? 13.672 -12.309 -5.257 1.00 82.00 90 GLY A O 1
ATOM 740 N N . ARG A 1 91 ? 12.151 -13.971 -5.130 1.00 87.00 91 ARG A N 1
ATOM 741 C CA . ARG A 1 91 ? 11.784 -13.956 -6.541 1.00 87.00 91 ARG A CA 1
ATOM 742 C C . ARG A 1 91 ? 10.469 -14.683 -6.767 1.00 87.00 91 ARG A C 1
ATOM 744 O O . ARG A 1 91 ? 10.345 -15.863 -6.430 1.00 87.00 91 ARG A O 1
ATOM 751 N N . VAL A 1 92 ? 9.554 -14.018 -7.461 1.00 84.50 92 VAL A N 1
ATOM 752 C CA . VAL A 1 92 ? 8.412 -14.640 -8.133 1.00 84.50 92 VAL A CA 1
ATOM 753 C C . VAL A 1 92 ? 8.633 -14.660 -9.638 1.00 84.50 92 VAL A C 1
ATOM 755 O O . VAL A 1 92 ? 8.983 -13.650 -10.250 1.00 84.50 92 VAL A O 1
ATOM 758 N N . THR A 1 93 ? 8.402 -15.814 -10.260 1.00 84.06 93 THR A N 1
ATOM 759 C CA . THR A 1 93 ? 8.348 -15.936 -11.720 1.00 84.06 93 THR A CA 1
ATOM 760 C C . THR A 1 93 ? 6.943 -16.313 -12.168 1.00 84.06 93 THR A C 1
ATOM 762 O O . THR A 1 93 ? 6.251 -17.114 -11.536 1.00 84.06 93 THR A O 1
ATOM 765 N N . HIS A 1 94 ? 6.505 -15.709 -13.267 1.00 83.62 94 HIS A N 1
ATOM 766 C CA . HIS A 1 94 ? 5.197 -15.935 -13.866 1.00 83.62 94 HIS A CA 1
ATOM 767 C C . HIS A 1 94 ? 5.317 -15.982 -15.387 1.00 83.62 94 HIS A C 1
ATOM 769 O O . HIS A 1 94 ? 6.316 -15.539 -15.955 1.00 83.62 94 HIS A O 1
ATOM 775 N N . GLU A 1 95 ? 4.306 -16.532 -16.050 1.00 79.25 95 GLU A N 1
ATOM 776 C CA . GLU A 1 95 ? 4.304 -16.626 -17.509 1.00 79.25 95 GLU A CA 1
ATOM 777 C C . GLU A 1 95 ? 3.905 -15.317 -18.198 1.00 79.25 95 GLU A C 1
ATOM 779 O O . GLU A 1 95 ? 3.007 -14.601 -17.748 1.00 79.25 95 GLU A O 1
ATOM 784 N N . GLY A 1 96 ? 4.521 -15.051 -19.351 1.00 75.38 96 GLY A N 1
ATOM 785 C CA . GLY A 1 96 ? 4.199 -13.916 -20.216 1.00 75.38 96 GLY A CA 1
ATOM 786 C C . GLY A 1 96 ? 4.992 -12.641 -19.912 1.00 75.38 96 GLY A C 1
ATOM 787 O O . GLY A 1 96 ? 5.957 -12.638 -19.154 1.00 75.38 96 GLY A O 1
ATOM 788 N N . GLU A 1 97 ? 4.603 -11.543 -20.564 1.00 73.62 97 GLU A N 1
ATOM 789 C CA . GLU A 1 97 ? 5.292 -10.252 -20.447 1.00 73.62 97 GLU A CA 1
ATOM 790 C C . GLU A 1 97 ? 5.058 -9.570 -19.093 1.00 73.62 97 GLU A C 1
ATOM 792 O O . GLU A 1 97 ? 4.061 -9.813 -18.417 1.00 73.62 97 GLU A O 1
AT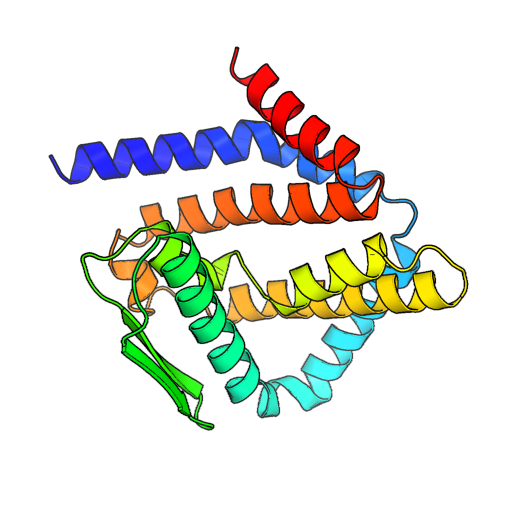OM 797 N N . HIS A 1 98 ? 5.935 -8.643 -18.717 1.00 73.31 98 HIS A N 1
ATOM 798 C CA . HIS A 1 98 ? 5.814 -7.875 -17.478 1.00 73.31 98 HIS A CA 1
ATOM 799 C C . HIS A 1 98 ? 4.609 -6.922 -17.541 1.00 73.31 98 HIS A C 1
ATOM 801 O O . HIS A 1 98 ? 4.515 -6.107 -18.452 1.00 73.31 98 HIS A O 1
ATOM 807 N N . ASN A 1 99 ? 3.700 -6.969 -16.563 1.00 87.00 99 ASN A N 1
ATOM 808 C CA . ASN A 1 99 ? 2.594 -6.006 -16.434 1.00 87.00 99 ASN A CA 1
ATOM 809 C C . ASN A 1 99 ? 2.981 -4.916 -15.426 1.00 87.00 99 ASN A C 1
ATOM 811 O O . ASN A 1 99 ? 3.437 -5.245 -14.334 1.00 87.00 99 ASN A O 1
ATOM 815 N N . LEU A 1 100 ? 2.749 -3.645 -15.766 1.00 91.06 100 LEU A N 1
ATOM 816 C CA . LEU A 1 100 ? 2.983 -2.493 -14.889 1.00 91.06 100 LEU A CA 1
ATOM 817 C C . LEU A 1 100 ? 2.396 -2.687 -13.481 1.00 91.06 100 LEU A C 1
ATOM 819 O O . LEU A 1 100 ? 3.072 -2.398 -12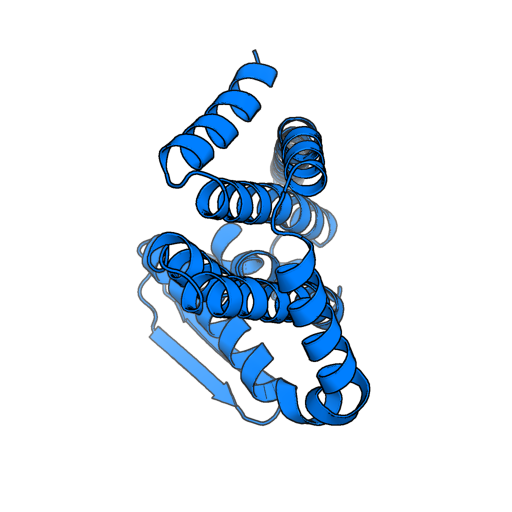.500 1.00 91.06 100 LEU A O 1
ATOM 823 N N . LEU A 1 101 ? 1.169 -3.208 -13.374 1.00 91.94 101 LEU A N 1
ATOM 824 C CA . LEU A 1 101 ? 0.517 -3.435 -12.081 1.00 91.94 101 LEU A CA 1
ATOM 825 C C . LEU A 1 101 ? 1.160 -4.570 -11.290 1.00 91.94 101 LEU A C 1
ATOM 827 O O . LEU A 1 101 ? 1.260 -4.443 -10.079 1.00 91.94 101 LEU A O 1
ATOM 831 N N . ILE A 1 102 ? 1.624 -5.634 -11.956 1.00 92.50 102 ILE A N 1
ATOM 832 C CA . ILE A 1 102 ? 2.360 -6.718 -11.290 1.00 92.50 102 ILE A CA 1
ATOM 833 C C . ILE A 1 102 ? 3.692 -6.164 -10.791 1.00 92.50 102 ILE A C 1
ATOM 835 O O . ILE A 1 102 ? 3.928 -6.175 -9.595 1.00 92.50 102 ILE A O 1
ATOM 839 N N . CYS A 1 103 ? 4.500 -5.569 -11.676 1.00 93.00 103 CYS A N 1
ATOM 840 C CA . CYS A 1 103 ? 5.811 -5.018 -11.326 1.00 93.00 103 CYS A CA 1
ATOM 841 C C . CYS A 1 103 ? 5.751 -4.014 -10.172 1.00 93.00 103 CYS A C 1
ATOM 843 O O . CYS A 1 103 ? 6.675 -3.943 -9.371 1.00 93.00 103 CYS A O 1
ATOM 845 N N . LEU A 1 104 ? 4.692 -3.206 -10.098 1.00 95.69 104 LEU A N 1
ATOM 846 C CA . LEU A 1 104 ? 4.576 -2.178 -9.069 1.00 95.69 104 LEU A CA 1
ATOM 847 C C . LEU A 1 104 ? 3.740 -2.607 -7.857 1.00 95.69 104 LEU A C 1
ATOM 849 O O . LEU A 1 104 ? 3.695 -1.854 -6.883 1.00 95.69 104 LEU A O 1
ATOM 853 N N . ALA A 1 105 ? 3.110 -3.788 -7.890 1.00 95.06 105 ALA A N 1
ATOM 854 C CA . ALA A 1 105 ? 2.234 -4.294 -6.832 1.00 95.06 105 ALA A CA 1
ATOM 855 C C . ALA A 1 105 ? 2.836 -4.182 -5.427 1.00 95.06 105 ALA A C 1
ATOM 857 O O . ALA A 1 105 ? 2.159 -3.625 -4.557 1.00 95.06 105 ALA A O 1
ATOM 858 N N . PRO A 1 106 ? 4.094 -4.593 -5.182 1.00 94.75 106 PRO A N 1
ATOM 859 C CA . PRO A 1 106 ? 4.665 -4.548 -3.837 1.00 94.75 106 PRO A CA 1
ATOM 860 C C . PRO A 1 106 ? 4.719 -3.142 -3.233 1.00 94.75 106 PRO A C 1
ATOM 862 O O . PRO A 1 106 ? 4.677 -2.965 -2.020 1.00 94.75 106 PRO A O 1
ATOM 865 N N . TYR A 1 107 ? 4.778 -2.104 -4.066 1.00 95.50 107 TYR A N 1
ATOM 866 C CA . TYR A 1 107 ? 4.944 -0.724 -3.613 1.00 95.50 107 TYR A CA 1
ATOM 867 C C . TYR A 1 107 ? 3.625 -0.019 -3.275 1.00 95.50 107 TYR A C 1
ATOM 869 O O . TYR A 1 107 ? 3.650 1.080 -2.720 1.00 95.50 107 TYR A O 1
ATOM 877 N N . PHE A 1 108 ? 2.473 -0.606 -3.604 1.00 94.50 108 PHE A N 1
ATOM 878 C CA . PHE A 1 108 ? 1.162 -0.033 -3.265 1.00 94.50 108 PHE A CA 1
ATOM 879 C C . PHE A 1 108 ? 0.189 -1.033 -2.633 1.00 94.50 108 PHE A C 1
ATOM 881 O O . PHE A 1 108 ? -0.811 -0.626 -2.041 1.00 94.50 108 PHE A O 1
ATOM 888 N N . PHE A 1 109 ? 0.459 -2.333 -2.743 1.00 94.00 109 PHE A N 1
ATOM 889 C CA . PHE A 1 109 ? -0.387 -3.398 -2.232 1.00 94.00 109 PHE A CA 1
ATOM 890 C C . PHE A 1 109 ? 0.369 -4.201 -1.171 1.00 94.00 109 PHE A C 1
ATOM 892 O O . PHE A 1 109 ? 1.126 -5.113 -1.481 1.00 94.00 109 PHE A O 1
ATOM 899 N N . ARG A 1 110 ? 0.139 -3.856 0.099 1.00 94.25 110 ARG A N 1
ATOM 900 C CA . ARG A 1 110 ? 0.708 -4.555 1.260 1.00 94.25 110 ARG A CA 1
ATOM 901 C C . ARG A 1 110 ? -0.354 -5.454 1.868 1.00 94.25 110 ARG A C 1
ATOM 903 O O . ARG A 1 110 ? -1.380 -4.952 2.338 1.00 94.25 110 ARG A O 1
ATOM 910 N N . LEU A 1 111 ? -0.133 -6.767 1.865 1.00 95.25 111 LEU A N 1
ATOM 911 C CA . LEU A 1 111 ? -1.133 -7.733 2.331 1.00 95.25 111 LEU A CA 1
ATOM 912 C C . LEU A 1 111 ? -1.598 -7.478 3.773 1.00 95.25 111 LEU A C 1
ATOM 914 O O . LEU A 1 111 ? -2.813 -7.514 3.999 1.00 95.25 111 LEU A O 1
ATOM 918 N N . PRO A 1 112 ? -0.713 -7.138 4.738 1.00 96.38 112 PRO A N 1
ATOM 919 C CA . PRO A 1 112 ? -1.132 -6.855 6.109 1.00 96.38 112 PRO A CA 1
ATOM 920 C C . PRO A 1 112 ? -2.192 -5.753 6.221 1.00 96.38 112 PRO A C 1
ATOM 922 O O . PRO A 1 112 ? -3.081 -5.847 7.068 1.00 96.38 112 PRO A O 1
ATOM 925 N N . VAL A 1 113 ? -2.146 -4.729 5.356 1.00 96.69 113 VAL A N 1
ATOM 926 C CA . VAL A 1 113 ? -3.134 -3.634 5.360 1.00 96.69 113 VAL A CA 1
ATOM 927 C C . VAL A 1 113 ? -4.503 -4.163 4.968 1.00 96.69 113 VAL A C 1
ATOM 929 O O . VAL A 1 113 ? -5.484 -3.903 5.660 1.00 96.69 113 VAL A O 1
ATOM 932 N N . TRP A 1 114 ? -4.580 -4.943 3.893 1.00 96.50 114 TRP A N 1
ATOM 933 C CA . TRP A 1 114 ? -5.848 -5.477 3.402 1.00 96.50 114 TRP A CA 1
ATOM 934 C C . TRP A 1 114 ? -6.451 -6.509 4.349 1.00 96.50 114 TRP A C 1
ATOM 936 O O . TRP A 1 114 ? -7.659 -6.489 4.574 1.00 96.50 114 TRP A O 1
ATOM 946 N N . ILE A 1 115 ? -5.621 -7.339 4.985 1.00 96.88 115 ILE A N 1
ATOM 947 C CA . ILE A 1 115 ? -6.070 -8.232 6.058 1.00 96.88 115 ILE A CA 1
ATOM 948 C C . ILE A 1 115 ? -6.667 -7.409 7.207 1.00 96.88 115 ILE A C 1
ATOM 950 O O . ILE A 1 115 ? -7.780 -7.689 7.648 1.00 96.88 115 ILE A O 1
ATOM 954 N N . ALA A 1 116 ? -5.989 -6.349 7.654 1.00 96.88 116 ALA A N 1
ATOM 955 C CA . ALA A 1 116 ? -6.499 -5.497 8.725 1.00 96.88 116 ALA A CA 1
ATOM 956 C C . ALA A 1 116 ? -7.788 -4.744 8.340 1.00 96.88 116 ALA A C 1
ATOM 958 O O . ALA A 1 116 ? -8.692 -4.609 9.164 1.00 96.88 116 ALA A O 1
ATOM 959 N N . VAL A 1 117 ? -7.923 -4.308 7.082 1.00 96.31 117 VAL A N 1
ATOM 960 C CA . VAL A 1 117 ? -9.170 -3.730 6.549 1.00 96.31 117 VAL A CA 1
ATOM 961 C C . VAL A 1 117 ? -10.314 -4.738 6.630 1.00 96.31 117 VAL A C 1
ATOM 963 O O . VAL A 1 117 ? -11.397 -4.384 7.098 1.00 96.31 117 VAL A O 1
ATOM 966 N N . ILE A 1 118 ? -10.082 -5.990 6.222 1.00 96.44 118 ILE A N 1
ATOM 967 C CA . ILE A 1 118 ? -11.083 -7.063 6.311 1.00 96.44 118 ILE A CA 1
ATOM 968 C C . ILE A 1 118 ? -11.481 -7.298 7.770 1.00 96.44 118 ILE A C 1
ATOM 970 O O . ILE A 1 118 ? -12.674 -7.365 8.059 1.00 96.44 118 ILE A O 1
ATOM 974 N N . LEU A 1 119 ? -10.518 -7.341 8.698 1.00 95.81 119 LEU A N 1
ATOM 975 C CA . LEU A 1 119 ? -10.804 -7.479 10.129 1.00 95.81 119 LEU A CA 1
ATOM 976 C C . LEU A 1 119 ? -11.713 -6.356 10.635 1.00 95.81 119 LEU A C 1
ATOM 978 O O . LEU A 1 119 ? 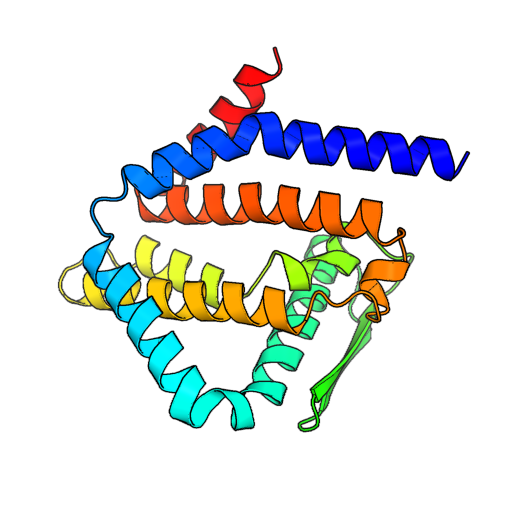-12.710 -6.644 11.287 1.00 95.81 119 LEU A O 1
ATOM 982 N N . VAL A 1 120 ? -11.433 -5.096 10.291 1.00 94.44 120 VAL A N 1
ATOM 983 C CA . VAL A 1 120 ? -12.291 -3.963 10.683 1.00 94.44 120 VAL A CA 1
ATOM 984 C C . VAL A 1 120 ? -13.674 -4.042 10.035 1.00 94.44 120 VAL A C 1
ATOM 986 O O . VAL A 1 120 ? -14.651 -3.638 10.654 1.00 94.44 120 VAL A O 1
ATOM 989 N N . CYS A 1 121 ? -13.791 -4.566 8.813 1.00 93.81 121 CYS A N 1
ATOM 990 C CA . CYS A 1 121 ? -15.085 -4.720 8.143 1.00 93.81 121 CYS A CA 1
ATOM 991 C C . CYS A 1 121 ? -15.933 -5.848 8.751 1.00 93.81 121 CYS A C 1
ATOM 993 O O . CYS A 1 121 ? -17.145 -5.693 8.889 1.00 93.81 121 CYS A O 1
ATOM 995 N N . VAL A 1 122 ? -15.319 -6.972 9.123 1.00 95.00 122 VAL A N 1
ATOM 996 C CA . VAL A 1 122 ? -16.025 -8.148 9.657 1.00 95.00 122 VAL A CA 1
ATOM 997 C C . VAL A 1 122 ? -16.308 -8.003 11.157 1.00 95.00 122 VAL A C 1
ATOM 999 O O . VAL A 1 122 ? -17.374 -8.393 11.632 1.00 95.00 122 VAL A O 1
ATOM 1002 N N . ILE A 1 123 ? -15.389 -7.404 11.915 1.00 93.62 123 ILE A N 1
ATOM 1003 C CA . ILE A 1 123 ? -15.496 -7.246 13.368 1.00 93.62 123 ILE A CA 1
ATOM 1004 C C . ILE A 1 123 ? -16.113 -5.884 13.689 1.00 93.62 123 ILE A C 1
ATOM 1006 O O . ILE A 1 123 ? -15.409 -4.890 13.816 1.00 93.62 123 ILE A O 1
ATOM 1010 N N . GLN A 1 124 ? -17.433 -5.844 13.876 1.00 88.44 124 GLN A N 1
ATOM 1011 C CA . GLN A 1 124 ? -18.153 -4.614 14.259 1.00 88.44 124 GLN A CA 1
ATOM 1012 C C . GLN A 1 124 ? -18.428 -4.503 15.769 1.00 88.44 124 GLN A C 1
ATOM 1014 O O . GLN A 1 124 ? -18.817 -3.446 16.263 1.00 88.44 124 GLN A O 1
ATOM 1019 N N . GLN A 1 125 ? -18.222 -5.589 16.518 1.00 92.81 125 GLN A N 1
ATOM 1020 C CA . GLN A 1 125 ? -18.560 -5.659 17.939 1.00 92.81 125 GLN A CA 1
ATOM 1021 C C . GLN A 1 125 ? -17.421 -5.138 18.819 1.00 92.81 125 GLN A C 1
ATOM 1023 O O . GLN A 1 125 ? -16.259 -5.522 18.665 1.00 92.81 125 GLN A O 1
ATOM 1028 N N . LYS A 1 126 ? -17.754 -4.287 19.791 1.00 91.06 126 LYS A N 1
ATOM 1029 C CA . LYS A 1 126 ? -16.806 -3.850 20.826 1.00 91.06 126 LYS A CA 1
ATOM 1030 C C . LYS A 1 126 ? -16.652 -4.952 21.892 1.00 91.06 126 LYS A C 1
ATOM 1032 O O . LYS A 1 126 ? -17.645 -5.600 22.209 1.00 91.06 126 LYS A O 1
ATOM 1037 N N . PRO A 1 127 ? -15.446 -5.169 22.455 1.00 92.00 127 PRO A N 1
ATOM 1038 C CA . PRO A 1 127 ? -14.216 -4.386 22.273 1.00 92.00 127 PRO A CA 1
ATOM 1039 C C . PRO A 1 127 ? -13.339 -4.828 21.088 1.00 92.00 127 PRO A C 1
ATOM 1041 O O . PRO A 1 127 ? -12.365 -4.148 20.776 1.00 92.00 127 PRO A O 1
ATOM 1044 N N . LEU A 1 128 ? -13.667 -5.933 20.411 1.00 94.62 128 LEU A N 1
ATOM 1045 C CA . LEU A 1 128 ? -12.839 -6.507 19.340 1.00 94.62 128 LEU A CA 1
ATOM 1046 C C . LEU A 1 128 ? -12.622 -5.545 18.161 1.00 94.62 128 LEU A C 1
ATOM 1048 O O . LEU A 1 128 ? -11.547 -5.543 17.567 1.00 94.62 128 LEU A O 1
ATOM 1052 N N . LEU A 1 129 ? -13.592 -4.673 17.870 1.00 93.06 129 LEU A N 1
ATOM 1053 C CA . LEU A 1 129 ? -13.441 -3.605 16.878 1.00 93.06 129 LEU A CA 1
ATOM 1054 C C . LEU A 1 129 ? -12.239 -2.692 17.186 1.00 93.06 129 LEU A C 1
ATOM 1056 O O . LEU A 1 129 ? -11.526 -2.291 16.270 1.00 93.06 129 LEU A O 1
ATOM 1060 N N . PHE A 1 130 ? -11.966 -2.392 18.460 1.00 93.69 130 PHE A N 1
ATOM 1061 C CA . PHE A 1 130 ? -10.814 -1.567 18.840 1.00 93.69 130 PHE A CA 1
ATOM 1062 C C . PHE A 1 130 ? -9.490 -2.280 18.566 1.00 93.69 130 PHE A C 1
ATOM 1064 O O . PHE A 1 130 ? -8.538 -1.649 18.113 1.00 93.69 130 PHE A O 1
ATOM 1071 N N . VAL A 1 131 ? -9.447 -3.599 18.776 1.00 95.12 131 VAL A N 1
ATOM 1072 C CA . VAL A 1 131 ? -8.285 -4.427 18.427 1.00 95.12 131 VAL A CA 1
ATOM 1073 C C . VAL A 1 131 ? -8.080 -4.431 16.914 1.00 95.12 131 VAL A C 1
ATOM 1075 O O . VAL A 1 131 ? -6.973 -4.170 16.459 1.00 95.12 131 VAL A O 1
ATOM 1078 N N . ALA A 1 132 ? -9.141 -4.623 16.125 1.00 95.62 132 ALA A N 1
ATOM 1079 C CA . ALA A 1 132 ? -9.056 -4.572 14.666 1.00 95.62 132 ALA A CA 1
ATOM 1080 C C . ALA A 1 132 ? -8.553 -3.205 14.157 1.00 95.62 132 ALA A C 1
ATOM 1082 O O . ALA A 1 132 ? -7.701 -3.142 13.271 1.00 95.62 132 ALA A O 1
ATOM 1083 N N . GLN A 1 133 ? -9.021 -2.104 14.755 1.00 94.50 133 GLN A N 1
ATOM 1084 C CA . GLN A 1 133 ? -8.556 -0.746 14.442 1.00 94.50 133 GLN A CA 1
ATOM 1085 C C . GLN A 1 133 ? -7.089 -0.525 14.838 1.00 94.50 133 GLN A C 1
ATOM 1087 O O . GLN A 1 133 ? -6.330 0.077 14.081 1.00 94.50 133 GLN A O 1
ATOM 1092 N N . PHE A 1 134 ? -6.665 -1.046 15.988 1.00 96.38 134 PHE A N 1
ATOM 1093 C CA . PHE A 1 134 ? -5.265 -1.027 16.406 1.00 96.38 134 PHE A CA 1
ATOM 1094 C C . PHE A 1 134 ? -4.372 -1.820 15.436 1.00 96.38 134 PHE A C 1
ATOM 1096 O O . PHE A 1 134 ? -3.335 -1.321 14.998 1.00 96.38 134 PHE A O 1
ATOM 1103 N N . THR A 1 135 ? -4.804 -3.009 15.005 1.00 97.06 135 THR A N 1
ATOM 1104 C CA . THR A 1 135 ? -4.109 -3.809 13.983 1.00 97.06 135 THR A CA 1
ATOM 1105 C C . THR A 1 135 ? -4.019 -3.076 12.644 1.00 97.06 135 THR A C 1
ATOM 1107 O O . THR A 1 135 ? -2.969 -3.114 12.005 1.00 97.06 135 THR A O 1
ATOM 1110 N N . LEU A 1 136 ? -5.069 -2.354 12.234 1.00 96.38 136 LEU A N 1
ATOM 1111 C CA . LEU A 1 136 ? -5.025 -1.493 11.047 1.00 96.38 136 LEU A CA 1
ATOM 1112 C C . LEU A 1 136 ? -3.961 -0.399 11.179 1.00 96.38 136 LEU A C 1
ATOM 1114 O O . LEU A 1 136 ? -3.249 -0.129 10.214 1.00 96.38 136 LEU A O 1
ATOM 1118 N N . GLY A 1 137 ? -3.810 0.187 12.368 1.00 96.25 137 GLY A N 1
ATOM 1119 C CA . GLY A 1 137 ? -2.731 1.121 12.689 1.00 96.25 137 GLY A CA 1
ATOM 1120 C C . GLY A 1 137 ? -1.339 0.525 12.500 1.00 96.25 137 GLY A C 1
ATOM 1121 O O . GLY A 1 137 ? -0.505 1.107 11.805 1.00 96.25 137 GLY A O 1
ATOM 1122 N N . ILE A 1 138 ? -1.112 -0.667 13.063 1.00 97.44 138 ILE A N 1
ATOM 1123 C CA . ILE A 1 138 ? 0.146 -1.415 12.913 1.00 97.44 138 ILE A CA 1
ATOM 1124 C C . ILE A 1 138 ? 0.444 -1.677 11.435 1.00 97.44 138 ILE A C 1
ATOM 1126 O O . ILE A 1 138 ? 1.516 -1.325 10.948 1.00 97.44 138 ILE A O 1
ATOM 1130 N N . ALA A 1 139 ? -0.515 -2.262 10.713 1.00 96.94 139 ALA A N 1
ATOM 1131 C CA . ALA A 1 139 ? -0.354 -2.598 9.304 1.00 96.94 139 ALA A CA 1
ATOM 1132 C C . ALA A 1 139 ? -0.108 -1.349 8.446 1.00 96.94 139 ALA A C 1
ATOM 1134 O O . ALA A 1 139 ? 0.677 -1.390 7.499 1.00 96.94 139 ALA A O 1
ATOM 1135 N N . THR A 1 140 ? -0.738 -0.228 8.808 1.00 95.25 140 THR A N 1
ATOM 1136 C CA . THR A 1 140 ? -0.562 1.052 8.122 1.00 95.25 140 THR A CA 1
ATOM 1137 C C . THR A 1 140 ? 0.861 1.582 8.277 1.00 95.25 140 THR A C 1
ATOM 1139 O O . THR A 1 140 ? 1.501 1.936 7.288 1.00 95.25 140 THR A O 1
ATOM 1142 N N . ALA A 1 141 ? 1.383 1.600 9.507 1.00 96.00 141 ALA A N 1
ATOM 1143 C CA . ALA A 1 141 ? 2.749 2.039 9.774 1.00 96.00 141 ALA A CA 1
ATOM 1144 C C . ALA A 1 141 ? 3.791 1.105 9.139 1.00 96.00 141 ALA A C 1
ATOM 1146 O O . ALA A 1 141 ? 4.758 1.591 8.554 1.00 96.00 141 ALA A O 1
ATOM 1147 N N . TYR A 1 142 ? 3.559 -0.212 9.190 1.00 95.88 142 TYR A N 1
ATOM 1148 C CA . TYR A 1 142 ? 4.354 -1.203 8.463 1.00 95.88 142 TYR A CA 1
ATOM 1149 C C . TYR A 1 142 ? 4.416 -0.877 6.968 1.00 95.88 142 TYR A C 1
ATOM 1151 O O . TYR A 1 142 ? 5.506 -0.744 6.423 1.00 95.88 142 TYR A O 1
ATOM 1159 N N . ALA A 1 143 ? 3.264 -0.680 6.321 1.00 95.25 143 ALA A N 1
ATOM 1160 C CA . ALA A 1 143 ? 3.195 -0.427 4.887 1.00 95.25 143 ALA A CA 1
ATOM 1161 C C . ALA A 1 143 ? 3.931 0.853 4.476 1.00 95.25 143 ALA A C 1
ATOM 1163 O O . ALA A 1 143 ? 4.671 0.846 3.494 1.00 95.25 143 ALA A O 1
ATOM 1164 N N . LEU A 1 144 ? 3.764 1.942 5.234 1.00 93.81 144 LEU A N 1
ATOM 1165 C CA . LEU A 1 144 ? 4.457 3.203 4.963 1.00 93.81 144 LEU A CA 1
ATOM 1166 C C . LEU A 1 144 ? 5.978 3.056 5.098 1.00 93.81 144 LEU A C 1
ATOM 1168 O O . LEU A 1 144 ? 6.714 3.522 4.229 1.00 93.81 144 LEU A O 1
ATOM 1172 N N . LEU A 1 145 ? 6.449 2.387 6.154 1.00 93.62 145 LEU A N 1
ATOM 1173 C CA . LEU A 1 145 ? 7.878 2.147 6.361 1.00 93.62 145 LEU A CA 1
ATOM 1174 C C . LEU A 1 145 ? 8.461 1.230 5.282 1.00 93.62 145 LEU A C 1
ATOM 1176 O O . LEU A 1 145 ? 9.482 1.577 4.695 1.00 93.62 145 LEU A O 1
ATOM 1180 N N . ALA A 1 146 ? 7.776 0.137 4.942 1.00 91.81 146 ALA A N 1
ATOM 1181 C CA . ALA A 1 146 ? 8.206 -0.782 3.892 1.00 91.81 146 ALA A CA 1
ATOM 1182 C C . ALA A 1 146 ? 8.320 -0.079 2.527 1.00 91.81 146 ALA A C 1
ATOM 1184 O O . ALA A 1 146 ? 9.296 -0.275 1.811 1.00 91.81 146 ALA A O 1
ATOM 1185 N N . ILE A 1 147 ? 7.389 0.822 2.178 1.00 91.56 147 ILE A N 1
ATOM 1186 C CA . ILE A 1 147 ? 7.500 1.632 0.950 1.00 91.56 147 ILE A CA 1
ATOM 1187 C C . ILE A 1 147 ? 8.767 2.498 0.972 1.00 91.56 147 ILE A C 1
ATOM 1189 O O . ILE A 1 147 ? 9.483 2.550 -0.026 1.00 91.56 147 ILE A O 1
ATOM 1193 N N . ILE A 1 148 ? 9.066 3.162 2.093 1.00 90.88 148 ILE A N 1
ATOM 1194 C CA . ILE A 1 148 ? 10.261 4.013 2.229 1.00 90.88 148 ILE A CA 1
ATOM 1195 C C . ILE A 1 148 ? 11.551 3.188 2.111 1.00 90.88 148 ILE A C 1
ATOM 1197 O O . ILE A 1 148 ? 12.539 3.648 1.529 1.00 90.88 148 ILE A O 1
ATOM 1201 N N . GLU A 1 149 ? 11.564 1.981 2.673 1.00 90.06 149 GLU A N 1
ATOM 1202 C CA . GLU A 1 149 ? 12.722 1.091 2.633 1.00 90.06 149 GLU A CA 1
ATOM 1203 C C . GLU A 1 149 ? 12.932 0.476 1.250 1.00 90.06 149 GLU A C 1
ATOM 1205 O O . GLU A 1 149 ? 14.059 0.491 0.749 1.00 90.06 149 GLU A O 1
ATOM 1210 N N . GLU A 1 150 ? 11.861 0.000 0.616 1.00 90.69 150 GLU A N 1
ATOM 1211 C CA . GLU A 1 150 ? 11.925 -0.816 -0.593 1.00 90.69 150 GLU A CA 1
ATOM 1212 C C . GLU A 1 150 ? 11.891 -0.007 -1.891 1.00 90.69 150 GLU A C 1
ATOM 1214 O O . GLU A 1 150 ? 12.537 -0.418 -2.852 1.00 90.69 150 GLU A O 1
ATOM 1219 N N . ALA A 1 151 ? 11.188 1.134 -1.961 1.00 92.12 151 ALA A N 1
ATOM 1220 C CA . ALA A 1 151 ? 10.987 1.910 -3.197 1.00 92.12 151 ALA A CA 1
ATOM 1221 C C . ALA A 1 151 ? 12.229 2.730 -3.611 1.00 92.12 151 ALA A C 1
ATOM 1223 O O . ALA A 1 151 ? 12.167 3.937 -3.868 1.00 92.12 151 ALA A O 1
ATOM 1224 N N . ARG A 1 152 ? 13.392 2.076 -3.669 1.00 93.19 152 ARG A N 1
ATOM 1225 C CA . ARG A 1 152 ? 14.695 2.668 -3.987 1.00 93.19 152 ARG A CA 1
ATOM 1226 C C . ARG A 1 152 ? 14.977 2.632 -5.491 1.00 93.19 152 ARG A C 1
ATOM 1228 O O . ARG A 1 152 ? 14.732 1.607 -6.120 1.00 93.19 152 ARG A O 1
ATOM 1235 N N . PRO A 1 153 ? 15.619 3.663 -6.074 1.00 92.19 153 PRO A N 1
ATOM 1236 C CA . PRO A 1 153 ? 15.897 3.716 -7.516 1.00 92.19 153 PRO A CA 1
ATOM 1237 C C . PRO A 1 153 ? 16.707 2.540 -8.086 1.00 92.19 153 PRO A C 1
ATOM 1239 O O . PRO A 1 153 ? 16.713 2.318 -9.296 1.00 92.19 153 PRO A O 1
ATOM 1242 N N . HIS A 1 154 ? 17.430 1.795 -7.244 1.00 91.44 154 HIS A N 1
ATOM 1243 C CA . HIS A 1 154 ? 18.208 0.642 -7.689 1.00 91.44 154 HIS A CA 1
ATOM 1244 C C . HIS A 1 154 ? 17.355 -0.602 -7.970 1.00 91.44 154 HIS A C 1
ATOM 1246 O O . HIS A 1 154 ? 17.852 -1.484 -8.676 1.00 91.44 154 HIS A O 1
ATOM 1252 N N . GLN A 1 155 ? 16.115 -0.667 -7.469 1.00 91.69 155 GLN A N 1
ATOM 1253 C CA . GLN A 1 155 ? 15.259 -1.845 -7.601 1.00 91.69 155 GLN A CA 1
ATOM 1254 C C . GLN A 1 155 ? 14.980 -2.191 -9.072 1.00 91.69 155 GLN A C 1
ATOM 1256 O O . GLN A 1 155 ? 14.703 -1.284 -9.866 1.00 91.69 155 GLN A O 1
ATOM 1261 N N . PRO A 1 156 ? 15.052 -3.480 -9.452 1.00 91.25 156 PRO A N 1
ATOM 1262 C CA . PRO A 1 156 ? 14.841 -3.911 -10.831 1.00 91.25 156 PRO A CA 1
ATOM 1263 C C . PRO A 1 156 ? 13.420 -3.597 -11.316 1.00 91.25 156 PRO A C 1
ATOM 1265 O O . PRO A 1 156 ? 13.262 -3.068 -12.418 1.00 91.25 156 PRO A O 1
ATOM 1268 N N . ASP A 1 157 ? 12.411 -3.800 -10.468 1.00 92.00 157 ASP A N 1
ATOM 1269 C CA . ASP A 1 157 ? 10.997 -3.590 -10.800 1.00 92.00 157 ASP A CA 1
ATOM 1270 C C . ASP A 1 157 ? 10.699 -2.153 -11.246 1.00 92.00 157 ASP A C 1
ATOM 1272 O O . ASP A 1 157 ? 9.996 -1.918 -12.232 1.00 92.00 157 ASP A O 1
ATOM 1276 N N . LEU A 1 158 ? 11.315 -1.167 -10.583 1.00 93.50 158 LEU A N 1
ATOM 1277 C CA . LEU A 1 158 ? 11.126 0.252 -10.899 1.00 93.50 158 LEU A CA 1
ATOM 1278 C C . LEU A 1 158 ? 11.756 0.653 -12.239 1.00 93.50 158 LEU A C 1
ATOM 1280 O O . LEU A 1 158 ? 11.364 1.670 -12.824 1.00 93.50 158 LEU A O 1
ATOM 1284 N N . LYS A 1 159 ? 12.731 -0.119 -12.731 1.00 93.56 159 LYS A N 1
ATOM 1285 C CA . LYS A 1 159 ? 13.467 0.175 -13.967 1.00 93.56 159 LYS A CA 1
ATOM 1286 C C . LYS A 1 159 ? 12.754 -0.335 -15.217 1.00 93.56 159 LYS A C 1
ATOM 1288 O O . LYS A 1 159 ? 12.972 0.250 -16.275 1.00 93.56 159 LYS A O 1
ATOM 1293 N N . VAL A 1 160 ? 11.865 -1.329 -15.101 1.00 91.50 160 VAL A N 1
ATOM 1294 C CA . VAL A 1 160 ? 11.138 -1.937 -16.237 1.00 91.50 160 VAL A CA 1
ATOM 1295 C C . VAL A 1 160 ? 10.427 -0.875 -17.088 1.00 91.50 160 VAL A C 1
ATOM 1297 O O . VAL A 1 160 ? 10.580 -0.834 -18.308 1.00 91.50 160 VAL A O 1
ATOM 1300 N N . TYR A 1 161 ? 9.715 0.051 -16.439 1.00 90.81 161 TYR A N 1
ATOM 1301 C CA . TYR A 1 161 ? 8.966 1.127 -17.104 1.00 90.81 161 TYR A CA 1
ATOM 1302 C C . TYR A 1 161 ? 9.654 2.502 -17.028 1.00 90.81 161 TYR A C 1
ATOM 1304 O O . TYR A 1 161 ? 9.192 3.472 -17.636 1.00 90.81 161 TYR A O 1
ATOM 1312 N N . GLY A 1 162 ? 10.801 2.575 -16.347 1.00 92.81 162 GLY A N 1
ATOM 1313 C CA . GLY A 1 162 ? 11.536 3.801 -16.051 1.00 92.81 162 GLY A CA 1
ATOM 1314 C C . GLY A 1 162 ? 11.056 4.487 -14.768 1.00 92.81 162 GLY A C 1
ATOM 1315 O O . GLY 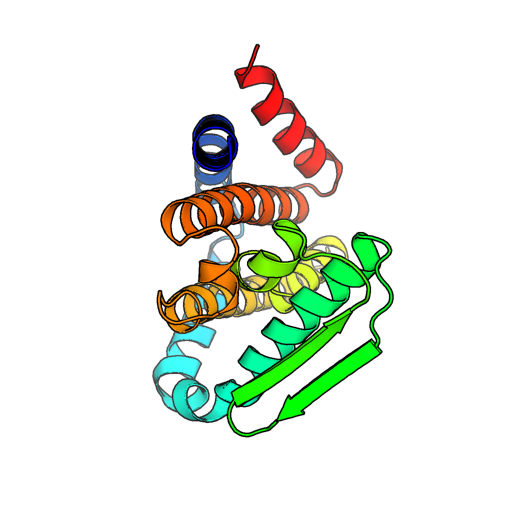A 1 162 ? 9.859 4.593 -14.512 1.00 92.81 162 GLY A O 1
ATOM 1316 N N . LEU A 1 163 ? 12.008 5.008 -13.986 1.00 94.88 163 LEU A N 1
ATOM 1317 C CA . LEU A 1 163 ? 11.781 5.491 -12.617 1.00 94.88 163 LEU A CA 1
ATOM 1318 C C . LEU A 1 163 ? 10.641 6.506 -12.494 1.00 94.88 163 LEU A C 1
ATOM 1320 O O . LEU A 1 163 ? 9.792 6.363 -11.622 1.00 94.88 163 LEU A O 1
ATOM 1324 N N . LEU A 1 164 ? 10.592 7.510 -13.375 1.00 95.00 164 LEU A N 1
ATOM 1325 C CA . LEU A 1 164 ? 9.558 8.547 -13.315 1.00 95.00 164 LEU A CA 1
ATOM 1326 C C . LEU A 1 164 ? 8.148 7.971 -13.518 1.00 95.00 164 LEU A C 1
ATOM 1328 O O . LEU A 1 164 ? 7.220 8.335 -12.794 1.00 95.00 164 LEU A O 1
ATOM 1332 N N . CYS A 1 165 ? 7.994 7.055 -14.479 1.00 95.00 165 CYS A N 1
ATOM 1333 C CA . CYS A 1 165 ? 6.726 6.377 -14.731 1.00 95.00 165 CYS A CA 1
ATOM 1334 C C . CYS A 1 165 ? 6.342 5.507 -13.530 1.00 95.00 165 CYS A C 1
ATOM 1336 O O . CYS A 1 165 ? 5.223 5.613 -13.032 1.00 95.00 165 CYS A O 1
ATOM 1338 N N . SER A 1 166 ? 7.290 4.717 -13.022 1.00 96.06 166 SER A N 1
ATOM 1339 C CA . SER A 1 166 ? 7.086 3.836 -11.873 1.00 96.06 166 SER A CA 1
ATOM 1340 C C . SER A 1 166 ? 6.654 4.610 -10.626 1.00 96.06 166 SER A C 1
ATOM 1342 O O . SER A 1 166 ? 5.605 4.313 -10.065 1.00 96.06 166 SER A O 1
ATOM 1344 N N . TYR A 1 167 ? 7.379 5.662 -10.229 1.00 96.94 167 TYR A N 1
ATOM 1345 C CA . TYR A 1 167 ? 7.010 6.474 -9.062 1.00 96.94 167 TYR A CA 1
ATOM 1346 C C . TYR A 1 167 ? 5.661 7.182 -9.223 1.00 96.94 167 TYR A C 1
ATOM 1348 O O . TYR A 1 167 ? 4.887 7.220 -8.268 1.00 96.94 167 TYR A O 1
ATOM 1356 N N . SER A 1 168 ? 5.341 7.686 -10.421 1.00 97.31 168 SER A N 1
ATOM 1357 C CA . SER A 1 168 ? 4.030 8.303 -10.679 1.00 97.31 168 SER A CA 1
ATOM 1358 C C . SER A 1 168 ? 2.893 7.305 -10.432 1.00 97.31 168 SER A C 1
ATOM 1360 O O . SER A 1 168 ? 1.917 7.625 -9.754 1.00 97.31 168 SER A O 1
ATOM 1362 N N . TRP A 1 169 ? 3.046 6.069 -10.917 1.00 97.25 169 TRP A N 1
ATOM 1363 C CA . TRP A 1 169 ? 2.064 5.007 -10.706 1.00 97.25 169 TRP A CA 1
ATOM 1364 C C . TRP A 1 169 ? 2.017 4.501 -9.267 1.00 97.25 169 TRP A C 1
ATOM 1366 O O . TRP A 1 169 ? 0.927 4.265 -8.760 1.00 97.25 169 TRP A O 1
ATOM 1376 N N . ILE A 1 170 ? 3.153 4.399 -8.572 1.00 96.88 170 ILE A N 1
ATOM 1377 C CA . ILE A 1 170 ? 3.174 4.043 -7.145 1.00 96.88 170 ILE A CA 1
ATOM 1378 C C . ILE A 1 170 ? 2.350 5.048 -6.338 1.00 96.88 170 ILE A C 1
ATOM 1380 O O . ILE A 1 170 ? 1.522 4.639 -5.525 1.00 96.88 170 ILE A O 1
ATOM 1384 N N . ILE A 1 171 ? 2.531 6.350 -6.579 1.00 96.94 171 ILE A N 1
ATOM 1385 C CA . ILE A 1 171 ? 1.774 7.405 -5.891 1.00 96.94 171 ILE A CA 1
ATOM 1386 C C . ILE A 1 171 ? 0.278 7.292 -6.216 1.00 96.94 171 ILE A C 1
ATOM 1388 O O . ILE A 1 171 ? -0.549 7.264 -5.301 1.00 96.94 171 ILE A O 1
ATOM 1392 N N . ALA A 1 172 ? -0.076 7.174 -7.499 1.00 97.62 172 ALA A N 1
ATOM 1393 C CA . ALA A 1 172 ? -1.465 7.062 -7.942 1.00 97.62 172 ALA A CA 1
ATOM 1394 C C . ALA A 1 172 ? -2.172 5.824 -7.360 1.00 97.62 172 ALA A C 1
ATOM 1396 O O . ALA A 1 172 ? -3.265 5.935 -6.796 1.00 97.62 172 ALA A O 1
ATOM 1397 N N . CYS A 1 173 ? -1.533 4.655 -7.440 1.00 96.75 173 CYS A N 1
ATOM 1398 C CA . CYS A 1 173 ? -2.072 3.406 -6.913 1.00 96.75 173 CYS A CA 1
ATOM 1399 C C . CYS A 1 173 ? -2.191 3.430 -5.390 1.00 96.75 173 CYS A C 1
ATOM 1401 O O . CYS A 1 173 ? -3.188 2.939 -4.872 1.00 96.75 173 CYS A O 1
ATOM 1403 N N . ASN A 1 174 ? -1.240 4.034 -4.668 1.00 96.69 174 ASN A N 1
ATOM 1404 C CA . ASN A 1 174 ? -1.376 4.221 -3.225 1.00 96.69 174 ASN A CA 1
ATOM 1405 C C . ASN A 1 174 ? -2.597 5.098 -2.909 1.00 96.69 174 ASN A C 1
ATOM 1407 O O . ASN A 1 174 ? -3.442 4.692 -2.118 1.00 96.69 174 ASN A O 1
ATOM 1411 N N . ILE A 1 175 ? -2.759 6.256 -3.555 1.00 96.62 175 ILE A N 1
ATOM 1412 C CA . ILE A 1 175 ? -3.921 7.128 -3.306 1.00 96.62 175 ILE A CA 1
ATOM 1413 C C . ILE A 1 175 ? -5.248 6.376 -3.486 1.00 96.62 175 ILE A C 1
ATOM 1415 O O . ILE A 1 175 ? -6.147 6.505 -2.652 1.00 96.62 175 ILE A O 1
ATOM 1419 N N . LEU A 1 176 ? -5.357 5.552 -4.531 1.00 96.50 176 LEU A N 1
ATOM 1420 C CA . LEU A 1 176 ? -6.528 4.704 -4.747 1.00 96.50 176 LEU A CA 1
ATOM 1421 C C . LEU A 1 176 ? -6.664 3.609 -3.681 1.00 96.50 176 LEU A C 1
ATOM 1423 O O . LEU A 1 176 ? -7.730 3.482 -3.082 1.00 96.50 176 LEU A O 1
ATOM 1427 N N . ALA A 1 177 ? -5.603 2.841 -3.427 1.00 95.81 177 ALA A N 1
ATOM 1428 C CA . ALA A 1 177 ? -5.601 1.721 -2.489 1.00 95.81 177 ALA A CA 1
ATOM 1429 C C . ALA A 1 177 ? -5.962 2.172 -1.067 1.00 95.81 177 ALA A C 1
ATOM 1431 O O . ALA A 1 177 ? -6.900 1.641 -0.474 1.00 95.81 177 ALA A O 1
ATOM 1432 N N . TRP A 1 178 ? -5.290 3.203 -0.553 1.00 94.88 178 TRP A N 1
ATOM 1433 C CA . TRP A 1 178 ? -5.565 3.784 0.763 1.00 94.88 178 TRP A CA 1
ATOM 1434 C C . TRP A 1 178 ? -6.949 4.434 0.825 1.00 94.88 178 TRP A C 1
ATOM 1436 O O . TRP A 1 178 ? -7.659 4.291 1.820 1.00 94.88 178 TRP A O 1
ATOM 1446 N N . GLY A 1 179 ? -7.371 5.103 -0.252 1.00 95.00 179 GLY A N 1
ATOM 1447 C CA . GLY A 1 179 ? -8.704 5.693 -0.353 1.00 95.00 179 GLY A CA 1
ATOM 1448 C C . GLY A 1 179 ? -9.813 4.652 -0.241 1.00 95.00 179 GLY A C 1
ATOM 1449 O O . GLY A 1 179 ? -10.748 4.827 0.544 1.00 95.00 179 GLY A O 1
ATOM 1450 N N . VAL A 1 180 ? -9.676 3.539 -0.962 1.00 95.94 180 VAL A N 1
ATOM 1451 C CA . VAL A 1 180 ? -10.590 2.393 -0.890 1.00 95.94 180 VAL A CA 1
ATOM 1452 C C . VAL A 1 180 ? -10.519 1.720 0.480 1.00 95.94 180 VAL A C 1
ATOM 1454 O O . VAL A 1 180 ? -11.564 1.487 1.082 1.00 95.94 180 VAL A O 1
ATOM 1457 N N . ALA A 1 181 ? -9.324 1.464 1.014 1.00 95.12 181 ALA A N 1
ATOM 1458 C CA . ALA A 1 181 ? -9.137 0.858 2.331 1.00 95.12 181 ALA A CA 1
ATOM 1459 C C . ALA A 1 181 ? -9.870 1.647 3.430 1.00 95.12 181 ALA A C 1
ATOM 1461 O O . ALA A 1 181 ? -10.693 1.092 4.156 1.00 95.12 181 ALA A O 1
ATOM 1462 N N . PHE A 1 182 ? -9.663 2.963 3.506 1.00 92.94 182 PHE A N 1
ATOM 1463 C CA . PHE A 1 182 ? -10.331 3.810 4.498 1.00 92.94 182 PHE A CA 1
ATOM 1464 C C . PHE A 1 182 ? -11.824 4.012 4.223 1.00 92.94 182 PHE A C 1
ATOM 1466 O O . PHE A 1 182 ? -12.615 4.220 5.146 1.00 92.94 182 PHE A O 1
ATOM 1473 N N . ALA A 1 183 ? -12.251 3.931 2.964 1.00 93.88 183 ALA A N 1
ATOM 1474 C CA . ALA A 1 183 ? -13.666 3.913 2.628 1.00 93.88 183 ALA A CA 1
ATOM 1475 C C . ALA A 1 183 ? -14.367 2.657 3.159 1.00 93.88 183 ALA A C 1
ATOM 1477 O O . ALA A 1 183 ? -15.459 2.750 3.722 1.00 93.88 183 ALA A O 1
ATOM 1478 N N . LEU A 1 184 ? -13.721 1.501 3.005 1.00 94.25 184 LEU A N 1
ATOM 1479 C CA . LEU A 1 184 ? -14.236 0.224 3.482 1.00 94.25 184 LEU A CA 1
ATOM 1480 C C . LEU A 1 184 ? -14.358 0.222 5.006 1.00 94.25 184 LEU A C 1
ATOM 1482 O O . LEU A 1 184 ? -15.404 -0.143 5.532 1.00 94.25 184 LEU A O 1
ATOM 1486 N N . THR A 1 185 ? -13.345 0.708 5.722 1.00 92.06 185 THR A N 1
ATOM 1487 C CA . THR A 1 185 ? -13.345 0.679 7.194 1.00 92.06 185 THR A CA 1
ATOM 1488 C C . THR A 1 185 ? -14.270 1.701 7.856 1.00 92.06 185 THR A C 1
ATOM 1490 O O . THR A 1 185 ? -14.522 1.596 9.053 1.00 92.06 185 THR A O 1
ATOM 1493 N N . THR A 1 186 ? -14.798 2.675 7.108 1.00 88.12 186 THR A N 1
ATOM 1494 C CA . THR A 1 186 ? -15.726 3.698 7.637 1.00 88.12 186 THR A CA 1
ATOM 1495 C C . THR A 1 186 ? -17.194 3.423 7.327 1.00 88.12 186 THR A C 1
ATOM 1497 O O . THR A 1 186 ? -18.057 3.810 8.107 1.00 88.12 186 THR A O 1
ATOM 1500 N N . GLY A 1 187 ? -17.509 2.764 6.209 1.00 86.25 187 GLY A N 1
ATOM 1501 C CA . GLY A 1 187 ? -18.900 2.453 5.855 1.00 86.25 187 GLY A CA 1
ATOM 1502 C C . GLY A 1 187 ? -19.065 1.291 4.877 1.00 86.25 187 GLY A C 1
ATOM 1503 O O . GLY A 1 187 ? -20.066 1.218 4.162 1.00 86.25 187 GLY A O 1
ATOM 1504 N N . GLY A 1 188 ? -18.077 0.398 4.815 1.00 89.94 188 GLY A N 1
ATOM 1505 C CA . GLY A 1 188 ? -18.102 -0.807 3.996 1.00 89.94 188 GLY A CA 1
ATOM 1506 C C . GLY A 1 188 ? -18.090 -0.544 2.490 1.00 89.94 188 GLY A C 1
ATOM 1507 O O . GLY A 1 188 ? -17.693 0.517 1.998 1.00 89.94 188 GLY A O 1
ATOM 1508 N N . GLY A 1 189 ? -18.550 -1.544 1.732 1.00 93.25 189 GLY A N 1
ATOM 1509 C CA . GLY A 1 189 ? -18.488 -1.548 0.268 1.00 93.25 189 GLY A CA 1
ATOM 1510 C C . GLY A 1 189 ? -19.217 -0.376 -0.396 1.00 93.25 189 GLY A C 1
ATOM 1511 O O . GLY A 1 189 ? -18.719 0.176 -1.374 1.00 93.25 189 GLY A O 1
ATOM 1512 N N . LYS A 1 190 ? -20.357 0.072 0.153 1.00 94.19 190 LYS A N 1
ATOM 1513 C CA . LYS A 1 190 ? -21.115 1.210 -0.406 1.00 94.19 190 LYS A CA 1
ATOM 1514 C C . LYS A 1 190 ? -20.283 2.493 -0.398 1.00 94.19 190 LYS A C 1
ATOM 1516 O O . LYS A 1 190 ? -20.240 3.208 -1.397 1.00 94.19 190 LYS A O 1
ATOM 1521 N N . THR A 1 191 ? -19.578 2.751 0.699 1.00 92.94 191 THR A N 1
ATOM 1522 C CA . THR A 1 191 ? -18.724 3.933 0.864 1.00 92.94 191 THR A CA 1
ATOM 1523 C C . THR A 1 191 ? -17.463 3.865 -0.001 1.00 92.94 191 THR A C 1
ATOM 1525 O O . THR A 1 191 ? -16.985 4.906 -0.465 1.00 92.94 191 THR A O 1
ATOM 1528 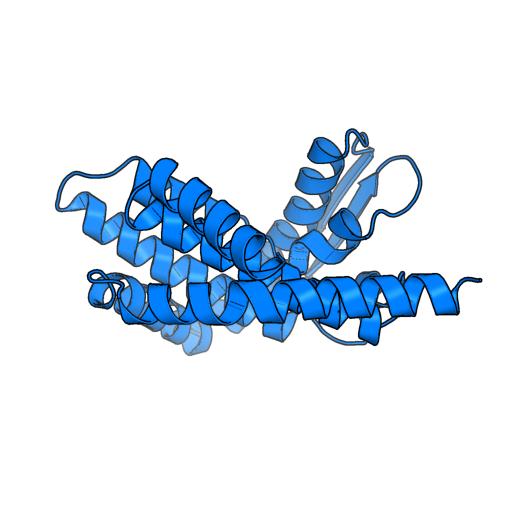N N . ALA A 1 192 ? -16.949 2.659 -0.265 1.00 95.00 192 ALA A N 1
ATOM 1529 C CA . ALA A 1 192 ? -15.860 2.423 -1.215 1.00 95.00 192 ALA A CA 1
ATOM 1530 C C . ALA A 1 192 ? -16.290 2.662 -2.668 1.00 95.00 192 ALA A C 1
ATOM 1532 O O . ALA A 1 192 ? -15.626 3.402 -3.391 1.00 95.00 192 ALA A O 1
ATOM 1533 N N . VAL A 1 193 ? -17.447 2.137 -3.077 1.00 96.25 193 VAL A N 1
ATOM 1534 C CA . VAL A 1 193 ? -18.016 2.415 -4.405 1.00 96.25 193 VAL A CA 1
ATOM 1535 C C . VAL A 1 193 ? -18.305 3.906 -4.571 1.00 96.25 193 VAL A C 1
ATOM 1537 O O . VAL A 1 193 ? -18.009 4.474 -5.619 1.00 96.25 193 VAL A O 1
ATOM 1540 N N . PHE A 1 194 ? -18.842 4.563 -3.539 1.00 95.12 194 PHE A N 1
ATOM 1541 C CA . PHE A 1 194 ? -19.073 6.006 -3.564 1.00 95.12 194 PHE A CA 1
ATOM 1542 C C . PHE A 1 194 ? -17.772 6.797 -3.746 1.00 95.12 194 PHE A C 1
ATOM 1544 O O . PHE A 1 194 ? -17.738 7.710 -4.563 1.00 95.12 194 PHE A O 1
ATOM 1551 N N . PHE A 1 195 ? -16.693 6.422 -3.050 1.00 95.19 195 PHE A N 1
ATOM 1552 C CA . PHE A 1 195 ? -15.372 7.039 -3.225 1.00 95.19 195 PHE A CA 1
ATOM 1553 C C . PHE A 1 195 ? -14.882 6.948 -4.676 1.00 95.19 195 PHE A C 1
ATOM 1555 O O . PHE A 1 195 ? -14.464 7.954 -5.246 1.00 95.19 195 PHE A O 1
ATOM 1562 N N . LEU A 1 196 ? -15.002 5.767 -5.292 1.00 95.88 196 LEU A N 1
ATOM 1563 C CA . LEU A 1 196 ? -14.625 5.556 -6.691 1.00 95.88 196 LEU A CA 1
ATOM 1564 C C . LEU A 1 196 ? -15.478 6.401 -7.647 1.00 95.88 196 LEU A C 1
ATOM 1566 O O . LEU A 1 196 ? -14.946 7.114 -8.495 1.00 95.88 196 LEU A O 1
ATOM 1570 N N . LYS A 1 197 ? -16.805 6.392 -7.473 1.00 95.81 197 LYS A N 1
ATOM 1571 C CA . LYS A 1 197 ? -17.717 7.196 -8.301 1.00 95.81 197 LYS A CA 1
ATOM 1572 C C . LYS A 1 197 ? -17.454 8.695 -8.170 1.00 95.81 197 LYS A C 1
ATOM 1574 O O . LYS A 1 197 ? -17.477 9.396 -9.173 1.00 95.81 197 LYS A O 1
ATOM 1579 N N . GLN A 1 198 ? -17.183 9.174 -6.958 1.00 94.06 198 GLN A N 1
ATOM 1580 C CA . GLN A 1 198 ? -16.930 10.588 -6.694 1.00 94.06 198 GLN A CA 1
ATOM 1581 C C . GLN A 1 198 ? -15.623 11.079 -7.328 1.00 94.06 198 GLN A C 1
ATOM 1583 O O . GLN A 1 198 ? -15.543 12.230 -7.750 1.00 94.06 198 GLN A O 1
ATOM 1588 N N . GLY A 1 199 ? -14.592 10.233 -7.397 1.00 91.94 199 GLY A N 1
ATOM 1589 C CA . GLY A 1 199 ? -13.367 10.574 -8.121 1.00 91.94 199 GLY A CA 1
ATOM 1590 C C . GLY A 1 199 ? -13.602 10.652 -9.627 1.00 91.94 199 GLY A C 1
ATOM 1591 O O . GLY A 1 199 ? -13.188 11.617 -10.261 1.00 91.94 199 GLY A O 1
ATOM 1592 N N . LEU A 1 200 ? -14.335 9.687 -10.191 1.00 92.12 200 LEU A N 1
ATOM 1593 C CA . LEU A 1 200 ? -14.686 9.684 -11.617 1.00 92.12 200 LEU A CA 1
ATOM 1594 C C . LEU A 1 200 ? -15.574 10.869 -12.013 1.00 92.12 200 LEU A C 1
ATOM 1596 O O . LEU A 1 200 ? -15.357 11.461 -13.064 1.00 92.12 200 LEU A O 1
ATOM 1600 N N . SER A 1 201 ? -16.530 11.265 -11.170 1.00 93.19 201 SER A N 1
ATOM 1601 C CA . SER A 1 201 ? -17.417 12.403 -11.447 1.00 93.19 201 SER A CA 1
ATOM 1602 C C . SER A 1 201 ? -16.718 13.764 -11.398 1.00 93.19 201 SER A C 1
ATOM 1604 O O . SER A 1 201 ? -17.369 14.772 -11.612 1.00 93.19 201 SER A O 1
ATOM 1606 N N . ARG A 1 202 ? -15.433 13.823 -11.028 1.00 89.19 202 ARG A N 1
ATOM 1607 C CA . ARG A 1 202 ? -14.615 15.044 -11.109 1.00 89.19 202 ARG A CA 1
ATOM 1608 C C . ARG A 1 202 ? -13.875 15.168 -12.442 1.00 89.19 202 ARG A C 1
ATOM 1610 O O . ARG A 1 202 ? -13.248 16.194 -12.680 1.00 89.19 202 ARG A O 1
ATOM 1617 N N . ALA A 1 203 ? -13.883 14.113 -13.259 1.00 83.06 203 ALA A N 1
ATOM 1618 C CA . ALA A 1 203 ? -13.237 14.092 -14.568 1.00 83.06 203 ALA A CA 1
ATOM 1619 C C . ALA A 1 203 ? -14.147 14.604 -15.701 1.00 83.06 203 ALA A C 1
ATOM 1621 O O . ALA A 1 203 ? -13.640 14.878 -16.787 1.00 83.06 203 ALA A O 1
ATOM 1622 N N . PHE A 1 204 ? -15.455 14.718 -15.445 1.00 69.44 204 PHE A N 1
ATOM 1623 C CA . PHE A 1 204 ? -16.507 15.164 -16.364 1.00 69.44 204 PHE A CA 1
ATOM 1624 C C . PHE A 1 204 ? -17.313 16.283 -15.705 1.00 69.44 204 PHE A C 1
ATOM 1626 O O . PHE A 1 204 ? -17.800 17.160 -16.447 1.00 69.44 204 PHE A O 1
#

Sequence (204 aa):
MANLIRLLLIAIAWGIVWLYAPLLLTRVMRMQHVPYVGLGALAYAVAYAFWLRKHSQFWQTLDHELAHALWSVLSFKPIRELNVHHQGNGRVTHEGEHNLLICLAPYFFRLPVWIAVILVCVIQQKPLLFVAQFTLGIATAYALLAIIEEARPHQPDLKVYGLLCSYSWIIACNILAWGVAFALTTGGGKTAVFFLKQGLSRAF

Secondary structure (DSSP, 8-state):
-HHHHHHHHHHHHHHHHHHHHHHHHHHHHH-TTHHHHHHHHHHHHHHHHHTGGGT-HHHHHHHHHHHHHHHHHHTT--EEEEEE-TTS-EEEEESSSPPHHHHHGGGT--HHHHHHHHHHHH--STTHHHHHHHHHHHHHHHHHHHHHHH--TT-HHHHHS-HHHHHHHHHHHHHHHHHHHHHHHHHHHHHHHHHHHHHHTT--

Foldseek 3Di:
DLVVVLVVLLVVLVLLCVLQVVLLVVLVVPDPLVPLLVLLLVVLVVCCVPPVVVQCLQVLLVQLQVQLVVVCVVVVWDWPDWDTDSVNDIDTDTDDDDDLCSLLRSLQPGPQLVVLLVQLLVDPDPPSNSVSSSSNSNSVNVNVVSNVVPLDPVDPSCPPSHVSSSVSNSSSSNSLSSSLSSLCNPPHPVSSVVSVVSSVVVVD

Radius of gyration: 17.61 Å; chains: 1; bounding box: 40×36×52 Å